Protein AF-A0A7J4VP78-F1 (afdb_monomer_lite)

Structure (mmCIF, N/CA/C/O backbone):
data_AF-A0A7J4VP78-F1
#
_entry.id   AF-A0A7J4VP78-F1
#
loop_
_atom_site.group_PDB
_atom_site.id
_atom_site.type_symbol
_atom_site.label_atom_id
_atom_site.label_alt_id
_atom_site.label_comp_id
_atom_site.label_asym_id
_atom_site.label_entity_id
_atom_site.label_seq_id
_atom_site.pdbx_PDB_ins_code
_atom_site.Cartn_x
_atom_site.Cartn_y
_atom_site.Cartn_z
_atom_site.occupancy
_atom_site.B_iso_or_equiv
_atom_site.auth_seq_id
_atom_site.auth_comp_id
_atom_site.auth_asym_id
_atom_site.auth_atom_id
_atom_site.pdbx_PDB_model_num
ATOM 1 N N . MET A 1 1 ? 10.255 6.555 18.982 1.00 38.72 1 MET A N 1
ATOM 2 C CA . MET A 1 1 ? 10.734 5.235 18.523 1.00 38.72 1 MET A CA 1
ATOM 3 C C . MET A 1 1 ? 9.526 4.316 18.466 1.00 38.72 1 MET A C 1
ATOM 5 O O . MET A 1 1 ? 9.002 3.988 19.522 1.00 38.72 1 MET A O 1
ATOM 9 N N . ALA A 1 2 ? 9.026 3.985 17.273 1.00 45.66 2 ALA A N 1
ATOM 10 C CA . ALA A 1 2 ? 7.984 2.971 17.130 1.00 45.66 2 ALA A CA 1
ATOM 11 C C . ALA A 1 2 ? 8.637 1.608 17.393 1.00 45.66 2 ALA A C 1
ATOM 13 O O . ALA A 1 2 ? 9.511 1.186 16.646 1.00 45.66 2 ALA A O 1
ATOM 14 N N . SER A 1 3 ? 8.290 0.961 18.504 1.00 52.81 3 SER A N 1
ATOM 15 C CA . SER A 1 3 ? 8.916 -0.293 18.935 1.00 52.81 3 SER A CA 1
ATOM 16 C C . SER A 1 3 ? 8.188 -1.534 18.402 1.00 52.81 3 SER A C 1
ATOM 18 O O . SER A 1 3 ? 8.182 -2.534 19.108 1.00 52.81 3 SER A O 1
ATOM 20 N N . GLY A 1 4 ? 7.513 -1.428 17.245 1.00 74.25 4 GLY A N 1
ATOM 21 C CA . GLY A 1 4 ? 6.818 -2.509 16.525 1.00 74.25 4 GLY A CA 1
ATOM 22 C C . GLY A 1 4 ? 6.213 -3.591 17.424 1.00 74.25 4 GLY A C 1
ATOM 23 O O . GLY A 1 4 ? 6.877 -4.575 17.736 1.00 74.25 4 GLY A O 1
ATOM 24 N N . ARG A 1 5 ? 4.964 -3.426 17.877 1.00 90.31 5 ARG A N 1
ATOM 25 C CA . ARG A 1 5 ? 4.330 -4.437 18.740 1.00 90.31 5 ARG A CA 1
ATOM 26 C C . ARG A 1 5 ? 3.683 -5.517 17.884 1.00 90.31 5 ARG A C 1
ATOM 28 O O . ARG A 1 5 ? 2.764 -5.220 17.130 1.00 90.31 5 ARG A O 1
ATOM 35 N N . ALA A 1 6 ? 4.126 -6.753 18.062 1.00 93.62 6 ALA A N 1
ATOM 36 C CA . ALA A 1 6 ? 3.506 -7.941 17.496 1.00 93.62 6 ALA A CA 1
ATOM 37 C C . ALA A 1 6 ? 3.106 -8.894 18.626 1.00 93.62 6 ALA A C 1
ATOM 39 O O . ALA A 1 6 ? 3.745 -8.914 19.683 1.00 93.62 6 ALA A O 1
ATOM 40 N N . ARG A 1 7 ? 2.064 -9.694 18.411 1.00 93.94 7 ARG A N 1
ATOM 41 C CA . ARG A 1 7 ? 1.731 -10.823 19.285 1.00 93.94 7 ARG A CA 1
ATOM 42 C C . ARG A 1 7 ? 1.328 -12.028 18.448 1.00 93.94 7 ARG A C 1
ATOM 44 O O . ARG A 1 7 ? 0.843 -11.874 17.332 1.00 93.94 7 ARG A O 1
ATOM 51 N N . ARG A 1 8 ? 1.563 -13.216 18.998 1.00 93.94 8 ARG A N 1
ATOM 52 C CA . ARG A 1 8 ? 1.172 -14.482 18.376 1.00 93.94 8 ARG A CA 1
ATOM 53 C C . ARG A 1 8 ? -0.319 -14.722 18.609 1.00 93.94 8 ARG A C 1
ATOM 55 O O . ARG A 1 8 ? -0.811 -14.477 19.714 1.00 93.94 8 ARG A O 1
ATOM 62 N N . THR A 1 9 ? -1.019 -15.197 17.592 1.00 87.94 9 THR A N 1
ATOM 63 C CA . THR A 1 9 ? -2.427 -15.589 17.658 1.00 87.94 9 THR A CA 1
ATOM 64 C C . THR A 1 9 ? -2.553 -17.036 18.149 1.00 87.94 9 THR A C 1
ATOM 66 O O . THR A 1 9 ? -1.571 -17.774 18.252 1.00 87.94 9 THR A O 1
ATOM 69 N N . ALA A 1 10 ? -3.778 -17.469 18.458 1.00 85.81 10 ALA A N 1
ATOM 70 C CA . ALA A 1 10 ? -4.047 -18.866 18.815 1.00 85.81 10 ALA A CA 1
ATOM 71 C C . ALA A 1 10 ? -3.824 -19.844 17.643 1.00 85.81 10 ALA A C 1
ATOM 73 O O . ALA A 1 10 ? -3.651 -21.036 17.881 1.00 85.81 10 ALA A O 1
ATOM 74 N N . ALA A 1 11 ? -3.817 -19.340 16.405 1.00 84.06 11 ALA A N 1
ATOM 75 C CA . ALA A 1 11 ? -3.613 -20.112 15.183 1.00 84.06 11 ALA A CA 1
ATOM 76 C C . ALA A 1 11 ? -2.130 -20.259 14.795 1.00 84.06 11 ALA A C 1
ATOM 78 O O . ALA A 1 11 ? -1.841 -20.688 13.688 1.00 84.06 11 ALA A O 1
ATOM 79 N N . ASP A 1 12 ? -1.202 -19.901 15.690 1.00 86.56 12 ASP A N 1
ATOM 80 C CA . ASP A 1 12 ? 0.235 -19.856 15.391 1.00 86.56 12 ASP A CA 1
ATOM 81 C C . ASP A 1 12 ? 0.606 -18.886 14.252 1.00 86.56 12 ASP A C 1
ATOM 83 O O . ASP A 1 12 ? 1.552 -19.090 13.498 1.00 86.56 12 ASP A O 1
ATOM 87 N N . ASP A 1 13 ? -0.145 -17.793 14.151 1.00 89.44 13 ASP A N 1
ATOM 88 C CA . ASP A 1 13 ? 0.189 -16.677 13.270 1.00 89.44 13 ASP A CA 1
ATOM 89 C C . ASP A 1 13 ? 0.490 -15.424 14.105 1.00 89.44 13 ASP A C 1
ATOM 91 O O . ASP A 1 13 ? 0.551 -15.477 15.339 1.00 89.44 13 ASP A O 1
ATOM 95 N N . PHE A 1 14 ? 0.675 -14.277 13.464 1.00 93.94 14 PHE A N 1
ATOM 96 C CA . PHE A 1 14 ? 0.977 -13.012 14.108 1.00 93.94 14 PHE A CA 1
ATOM 97 C C . PHE A 1 14 ? -0.069 -11.948 13.793 1.00 93.94 14 PHE A C 1
ATOM 99 O O . PHE A 1 14 ? -0.664 -11.880 12.723 1.00 93.94 14 PHE A O 1
ATOM 106 N N . GLU A 1 15 ? -0.257 -11.053 14.749 1.00 95.50 15 GLU A N 1
ATOM 107 C CA . GLU A 1 15 ? -0.958 -9.797 14.540 1.00 95.50 15 GLU A CA 1
ATOM 108 C C . GLU A 1 15 ? -0.069 -8.651 15.015 1.00 95.50 15 GLU A C 1
ATOM 110 O O . GLU A 1 15 ? 0.635 -8.750 16.029 1.00 95.50 15 GLU A O 1
ATOM 115 N N . ILE A 1 16 ? -0.093 -7.553 14.268 1.00 95.81 16 ILE A N 1
ATOM 116 C CA . ILE A 1 16 ? 0.741 -6.380 14.521 1.00 95.81 16 ILE A CA 1
ATOM 117 C C . ILE A 1 16 ? -0.121 -5.189 14.915 1.00 95.81 16 ILE A C 1
ATOM 119 O O . ILE A 1 16 ? -1.219 -4.991 14.396 1.00 95.81 16 ILE A O 1
ATOM 123 N N . LEU A 1 17 ? 0.362 -4.396 15.867 1.00 96.44 17 LEU A N 1
ATOM 124 C CA . LEU A 1 17 ? -0.320 -3.185 16.299 1.00 96.44 17 LEU A CA 1
ATOM 125 C C . LEU A 1 17 ? -0.118 -2.085 15.262 1.00 96.44 17 LEU A C 1
ATOM 127 O O . LEU A 1 17 ? 1.006 -1.626 15.052 1.00 96.44 17 LEU A O 1
ATOM 131 N N . LEU A 1 18 ? -1.220 -1.623 14.683 1.00 96.69 18 LEU A N 1
ATOM 132 C CA . LEU A 1 18 ? -1.244 -0.522 13.734 1.00 96.69 18 LEU A CA 1
ATOM 133 C C . LEU A 1 18 ? -2.274 0.533 14.149 1.00 96.69 18 LEU A C 1
ATOM 135 O O . LEU A 1 18 ? -3.118 0.330 15.029 1.00 96.69 18 LEU A O 1
ATOM 139 N N . TYR A 1 19 ? -2.184 1.689 13.506 1.00 95.94 19 TYR A N 1
ATOM 140 C CA . TYR A 1 19 ? -2.906 2.894 13.871 1.00 95.94 19 TYR A CA 1
ATOM 141 C C . TYR A 1 19 ? -3.717 3.415 12.692 1.00 95.94 19 TYR A C 1
ATOM 143 O O . TYR A 1 19 ? -3.193 3.656 11.606 1.00 95.94 19 TYR A O 1
ATOM 151 N N . HIS A 1 20 ? -5.008 3.628 12.916 1.00 95.44 20 HIS A N 1
ATOM 152 C CA . HIS A 1 20 ? -5.876 4.334 11.986 1.00 95.44 20 HIS A CA 1
ATOM 153 C C . HIS A 1 20 ? -6.017 5.797 12.426 1.00 95.44 20 HIS A C 1
ATOM 155 O O . HIS A 1 20 ? -6.561 6.079 13.497 1.00 95.44 20 HIS A O 1
ATOM 161 N N . HIS A 1 21 ? -5.534 6.730 11.600 1.00 93.88 21 HIS A N 1
ATOM 162 C CA . HIS A 1 21 ? -5.598 8.173 11.868 1.00 93.88 21 HIS A CA 1
ATOM 163 C C . HIS A 1 21 ? -6.841 8.802 11.262 1.00 93.88 21 HIS A C 1
ATOM 165 O O . HIS A 1 21 ? -7.070 8.717 10.052 1.00 93.88 21 HIS A O 1
ATOM 171 N N . THR A 1 22 ? -7.607 9.511 12.081 1.00 92.81 22 THR A N 1
ATOM 172 C CA . THR A 1 22 ? -8.889 10.096 11.694 1.00 92.81 22 THR A CA 1
ATOM 173 C C . THR A 1 22 ? -9.180 11.389 12.465 1.00 92.81 22 THR A C 1
ATOM 175 O O . THR A 1 22 ? -8.351 11.892 13.229 1.00 92.81 22 THR A O 1
ATOM 178 N N . THR A 1 23 ? -10.346 11.985 12.228 1.00 92.12 23 THR A N 1
ATOM 179 C CA . THR A 1 23 ? -10.813 13.166 12.966 1.00 92.12 23 THR A CA 1
ATOM 180 C C . THR A 1 23 ? -11.527 12.746 14.258 1.00 92.12 23 THR A C 1
ATOM 182 O O . THR A 1 23 ? -12.078 11.644 14.310 1.00 92.12 23 THR A O 1
ATOM 185 N N . PRO A 1 24 ? -11.602 13.609 15.289 1.00 92.94 24 PRO A N 1
ATOM 186 C CA . PRO A 1 24 ? -12.366 13.307 16.505 1.00 92.94 24 PRO A CA 1
ATOM 187 C C . PRO A 1 24 ? -13.824 12.913 16.228 1.00 92.94 24 PRO A C 1
ATOM 189 O O . PRO A 1 24 ? -14.344 11.962 16.812 1.00 92.94 24 PRO A O 1
ATOM 192 N N . THR A 1 25 ? -14.468 13.597 15.278 1.00 94.06 25 THR A N 1
ATOM 193 C CA . THR A 1 25 ? -15.840 13.298 14.848 1.00 94.06 25 THR A CA 1
ATOM 194 C C . THR A 1 25 ? -15.962 11.888 14.275 1.00 94.06 25 THR A C 1
ATOM 196 O O . THR A 1 25 ? -16.846 11.130 14.679 1.00 94.06 25 THR A O 1
ATOM 199 N N . ASN A 1 26 ? -15.058 11.515 13.366 1.00 93.88 26 ASN A N 1
ATOM 200 C CA . ASN A 1 26 ? -15.076 10.206 12.719 1.00 93.88 26 ASN A CA 1
ATOM 201 C C . ASN A 1 26 ? -14.705 9.086 13.689 1.00 93.88 26 ASN A C 1
ATOM 203 O O . ASN A 1 26 ? -15.321 8.027 13.633 1.00 93.88 26 ASN A O 1
ATOM 207 N N . LEU A 1 27 ? -13.773 9.320 14.619 1.00 95.06 27 LEU A N 1
ATOM 208 C CA . LEU A 1 27 ? -13.492 8.367 15.693 1.00 95.06 27 LEU A CA 1
ATOM 209 C C . LEU A 1 27 ? -14.764 8.077 16.502 1.00 95.06 27 LEU A C 1
ATOM 211 O O . LEU A 1 27 ? -15.082 6.918 16.752 1.00 95.06 27 LEU A O 1
ATOM 215 N N . GLY A 1 28 ? -15.529 9.114 16.855 1.00 95.19 28 GLY A N 1
ATOM 216 C CA . GLY A 1 28 ? -16.809 8.948 17.542 1.00 95.19 28 GLY A CA 1
ATOM 217 C C . GLY A 1 28 ? -17.830 8.132 16.740 1.00 95.19 28 GLY A C 1
ATOM 218 O O . GLY A 1 28 ? -18.569 7.350 17.330 1.00 95.19 28 GLY A O 1
ATOM 219 N N . LEU A 1 29 ? -17.876 8.287 15.413 1.00 95.94 29 LEU A N 1
ATOM 220 C CA . LEU A 1 29 ? -18.742 7.486 14.537 1.00 95.94 29 LEU A CA 1
ATOM 221 C C . LEU A 1 29 ? -18.303 6.019 14.492 1.00 95.94 29 LEU A C 1
ATOM 223 O O . LEU A 1 29 ? -19.135 5.147 14.711 1.00 95.94 29 LEU A O 1
ATOM 227 N N . ILE A 1 30 ? -17.008 5.773 14.296 1.00 95.69 30 ILE A N 1
ATOM 228 C CA . ILE A 1 30 ? -16.399 4.436 14.245 1.00 95.69 30 ILE A CA 1
ATOM 229 C C . ILE A 1 30 ? -16.655 3.660 15.543 1.00 95.69 30 ILE A C 1
ATOM 231 O O . ILE A 1 30 ? -17.039 2.494 15.518 1.00 95.69 30 ILE A O 1
ATOM 235 N N . LEU A 1 31 ? -16.474 4.307 16.698 1.00 95.25 31 LEU A N 1
ATOM 236 C CA . LEU A 1 31 ? -16.707 3.664 17.994 1.00 95.25 31 LEU A CA 1
ATOM 237 C C . LEU A 1 31 ? -18.191 3.364 18.244 1.00 95.25 31 LEU A C 1
ATOM 239 O O . LEU A 1 31 ? -18.496 2.397 18.934 1.00 95.25 31 LEU A O 1
ATOM 243 N N . ARG A 1 32 ? -19.111 4.173 17.698 1.00 96.44 32 ARG A N 1
ATOM 244 C CA . ARG A 1 32 ? -20.558 3.930 17.809 1.00 96.44 32 ARG A CA 1
ATOM 245 C C . ARG A 1 32 ? -21.049 2.838 16.868 1.00 96.44 32 ARG A C 1
ATOM 247 O O . ARG A 1 32 ? -21.918 2.074 17.268 1.00 96.44 32 ARG A O 1
ATOM 254 N N . SER A 1 33 ? -20.541 2.791 15.637 1.00 96.38 33 SER A N 1
ATOM 255 C CA . SER A 1 33 ? -20.890 1.733 14.683 1.00 96.38 33 SER A CA 1
ATOM 256 C C . SER A 1 33 ? -20.244 0.401 15.048 1.00 96.38 33 SER A C 1
ATOM 258 O O . SER A 1 33 ? -20.801 -0.642 14.736 1.00 96.38 33 SER A O 1
ATOM 260 N N . GLY A 1 34 ? -19.079 0.432 15.703 1.00 96.12 34 GLY A N 1
ATOM 261 C CA . GLY A 1 34 ? -18.271 -0.763 15.926 1.00 96.12 34 GLY A CA 1
ATOM 262 C C . GLY A 1 34 ? -17.586 -1.248 14.649 1.00 96.12 34 GLY A C 1
ATOM 263 O O . GLY A 1 34 ? -17.217 -2.412 14.570 1.00 96.12 34 GLY A O 1
ATOM 264 N N . GLU A 1 35 ? -17.406 -0.381 13.650 1.00 95.94 35 GLU A N 1
ATOM 265 C CA . GLU A 1 35 ? -16.895 -0.759 12.329 1.00 95.94 35 GLU A CA 1
ATOM 266 C C . GLU A 1 35 ? -15.952 0.298 11.752 1.00 95.94 35 GLU A C 1
ATOM 268 O O . GLU A 1 35 ? -16.210 1.504 11.835 1.00 95.94 35 GLU A O 1
ATOM 273 N N . LEU A 1 36 ? -14.887 -0.160 11.091 1.00 96.00 36 LEU A N 1
ATOM 274 C CA . LEU A 1 36 ? -14.034 0.656 10.231 1.00 96.00 36 LEU A CA 1
ATOM 275 C C . LEU A 1 36 ? -14.464 0.516 8.776 1.00 96.00 36 LEU A C 1
ATOM 277 O O . LEU A 1 36 ? -14.537 -0.581 8.227 1.00 96.00 36 LEU A O 1
ATOM 281 N N . TRP A 1 37 ? -14.705 1.654 8.140 1.00 93.81 37 TRP A N 1
ATOM 282 C CA . TRP A 1 37 ? -15.190 1.703 6.771 1.00 93.81 37 TRP A CA 1
ATOM 283 C C . TRP A 1 37 ? -14.012 1.726 5.800 1.00 93.81 37 TRP A C 1
ATOM 285 O O . TRP A 1 37 ? -13.028 2.442 6.011 1.00 93.81 37 TRP A O 1
ATOM 295 N N . SER A 1 38 ? -14.104 0.911 4.753 1.00 94.69 38 SER A N 1
ATOM 296 C CA . SER A 1 38 ? -13.111 0.868 3.686 1.00 94.69 38 SER A CA 1
ATOM 297 C C . SER A 1 38 ? -13.278 2.056 2.731 1.00 94.69 38 SER A C 1
ATOM 299 O O . SER A 1 38 ? -14.333 2.685 2.633 1.00 94.69 38 SER A O 1
ATOM 301 N N . SER A 1 39 ? -12.194 2.407 2.049 1.00 94.12 39 SER A N 1
ATOM 302 C CA . SER A 1 39 ? -12.113 3.508 1.098 1.00 94.12 39 SER A CA 1
ATOM 303 C C . SER A 1 39 ? -11.889 2.951 -0.301 1.00 94.12 39 SER A C 1
ATOM 305 O O . SER A 1 39 ? -10.944 2.197 -0.515 1.00 94.12 39 SER A O 1
ATOM 307 N N . ALA A 1 40 ? -12.711 3.366 -1.263 1.00 96.19 40 ALA A N 1
ATOM 308 C CA . ALA A 1 40 ? -12.552 2.998 -2.672 1.00 96.19 40 ALA A CA 1
ATOM 309 C C . ALA A 1 40 ? -11.365 3.706 -3.352 1.00 96.19 40 ALA A C 1
ATOM 311 O O . ALA A 1 40 ? -11.142 3.537 -4.539 1.00 96.19 40 ALA A O 1
ATOM 312 N N . TRP A 1 41 ? -10.618 4.560 -2.657 1.00 95.62 41 TRP A N 1
ATOM 313 C CA . TRP A 1 41 ? -9.536 5.320 -3.276 1.00 95.62 41 TRP A CA 1
ATOM 314 C C . TRP A 1 41 ? -8.256 4.486 -3.447 1.00 95.62 41 TRP A C 1
ATOM 316 O O . TRP A 1 41 ? -7.896 3.716 -2.552 1.00 95.62 41 TRP A O 1
ATOM 326 N N . ASN A 1 42 ? -7.556 4.690 -4.570 1.00 94.06 42 ASN A N 1
ATOM 327 C CA . ASN A 1 42 ? -6.244 4.103 -4.864 1.00 94.06 42 ASN A CA 1
ATOM 328 C C . ASN A 1 42 ? -5.145 4.604 -3.906 1.00 94.06 42 ASN A C 1
ATOM 330 O O . ASN A 1 42 ? -5.380 5.515 -3.108 1.00 94.06 42 ASN A O 1
ATOM 334 N N . LEU A 1 43 ? -3.923 4.069 -4.017 1.00 93.12 43 LEU A N 1
ATOM 335 C CA . LEU A 1 43 ? -2.797 4.451 -3.151 1.00 93.12 43 LEU A CA 1
ATOM 336 C C . LEU A 1 43 ? -2.552 5.972 -3.074 1.00 93.12 43 LEU A C 1
ATOM 338 O O . LEU A 1 43 ? -2.351 6.504 -1.984 1.00 93.12 43 LEU A O 1
ATOM 342 N N . ARG A 1 44 ? -2.624 6.700 -4.199 1.00 91.19 44 ARG A N 1
ATOM 343 C CA . ARG A 1 44 ? -2.483 8.177 -4.216 1.00 91.19 44 ARG A CA 1
ATOM 344 C C . ARG A 1 44 ? -3.656 8.920 -3.585 1.00 91.19 44 ARG A C 1
ATOM 346 O O . ARG A 1 44 ? -3.566 10.116 -3.327 1.00 91.19 44 ARG A O 1
ATOM 353 N N . SER A 1 45 ? -4.779 8.239 -3.395 1.00 91.12 45 SER A N 1
ATOM 354 C CA . SER A 1 45 ? -6.088 8.813 -3.098 1.00 91.12 45 SER A CA 1
ATOM 355 C C . SER A 1 45 ? -6.571 9.854 -4.112 1.00 91.12 45 SER A C 1
ATOM 357 O O . SER A 1 45 ? -7.171 10.862 -3.746 1.00 91.12 45 SER A O 1
ATOM 359 N N . THR A 1 46 ? -6.300 9.614 -5.397 1.00 90.94 46 THR A N 1
ATOM 360 C CA . THR A 1 46 ? -6.676 10.532 -6.497 1.00 90.94 46 THR A CA 1
ATOM 361 C C . THR A 1 46 ? -7.705 9.945 -7.455 1.00 90.94 46 THR A C 1
ATOM 363 O O . THR A 1 46 ? -8.344 10.686 -8.198 1.00 90.94 46 THR A O 1
ATOM 366 N N . ARG A 1 47 ? -7.869 8.618 -7.457 1.00 93.75 47 ARG A N 1
ATOM 367 C CA . ARG A 1 47 ? -8.819 7.894 -8.308 1.00 93.75 47 ARG A CA 1
ATOM 368 C C . ARG A 1 47 ? -9.536 6.824 -7.492 1.00 93.75 47 ARG A C 1
ATOM 370 O O . ARG A 1 47 ? -8.963 6.300 -6.535 1.00 93.75 47 ARG A O 1
ATOM 377 N N . ARG A 1 48 ? -10.787 6.539 -7.851 1.00 96.31 48 ARG A N 1
ATOM 378 C CA . ARG A 1 48 ? -11.624 5.538 -7.183 1.00 96.31 48 ARG A CA 1
ATOM 379 C C . ARG A 1 48 ? -11.567 4.210 -7.933 1.00 96.31 48 ARG A C 1
ATOM 381 O O . ARG A 1 48 ? -11.511 4.200 -9.161 1.00 96.31 48 ARG A O 1
ATOM 388 N N . LEU A 1 49 ? -11.559 3.125 -7.175 1.00 97.25 49 LEU A N 1
ATOM 389 C CA . LEU A 1 49 ? -11.464 1.744 -7.609 1.00 97.25 49 LEU A CA 1
ATOM 390 C C . LEU A 1 49 ? -12.833 1.076 -7.467 1.00 97.25 49 LEU A C 1
ATOM 392 O O . LEU A 1 49 ? -13.498 1.218 -6.443 1.00 97.25 49 LEU A O 1
ATOM 396 N N . GLU A 1 50 ? -13.231 0.332 -8.489 1.00 97.06 50 GLU A N 1
ATOM 397 C CA . GLU A 1 50 ? -14.521 -0.346 -8.566 1.00 97.06 50 GLU A CA 1
ATOM 398 C C . GLU A 1 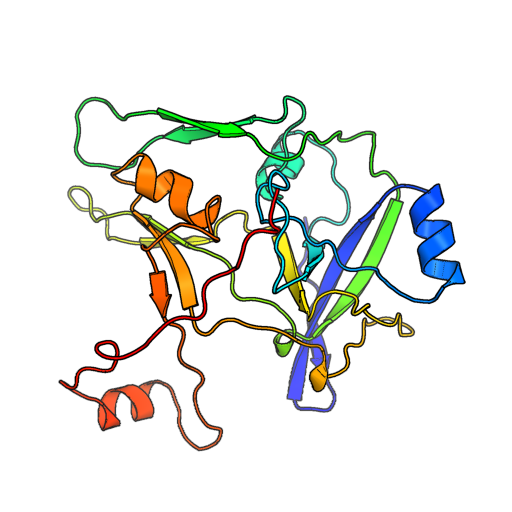50 ? -14.486 -1.727 -7.912 1.00 97.06 50 GLU A C 1
ATOM 400 O O . GLU A 1 50 ? -15.453 -2.115 -7.270 1.00 97.06 50 GLU A O 1
ATOM 405 N N . ASN A 1 51 ? -13.394 -2.486 -8.061 1.00 97.25 51 ASN A N 1
ATOM 406 C CA . ASN A 1 51 ? -13.342 -3.899 -7.664 1.00 97.25 51 ASN A CA 1
ATOM 407 C C . ASN A 1 51 ? -12.673 -4.158 -6.304 1.00 97.25 51 ASN A C 1
ATOM 409 O O . ASN A 1 51 ? -12.696 -5.295 -5.832 1.00 97.25 51 ASN A O 1
ATOM 413 N N . VAL A 1 52 ? -12.086 -3.146 -5.661 1.00 97.75 52 VAL A N 1
ATOM 414 C CA . VAL A 1 52 ? -11.452 -3.259 -4.338 1.00 97.75 52 VAL A CA 1
ATOM 415 C C . VAL A 1 52 ? -11.619 -1.973 -3.537 1.00 97.75 52 VAL A C 1
ATOM 417 O O . VAL A 1 52 ? -11.563 -0.875 -4.084 1.00 97.75 52 VAL A O 1
ATOM 420 N N . ALA A 1 53 ? -11.773 -2.111 -2.225 1.00 97.81 53 ALA A N 1
ATOM 421 C CA . ALA A 1 53 ? -11.667 -1.017 -1.273 1.00 97.81 53 ALA A CA 1
ATOM 422 C C . ALA A 1 53 ? -10.611 -1.348 -0.212 1.00 97.81 53 ALA A C 1
ATOM 424 O O . ALA A 1 53 ? -10.332 -2.513 0.071 1.00 97.81 53 ALA A O 1
ATOM 425 N N . TYR A 1 54 ? -10.020 -0.317 0.384 1.00 97.44 54 TYR A N 1
ATOM 426 C CA . TYR A 1 54 ? -8.943 -0.461 1.356 1.00 97.44 54 TYR A CA 1
ATOM 427 C C . TYR A 1 54 ? -9.263 0.248 2.665 1.00 97.44 54 TYR A C 1
ATOM 429 O O . TYR A 1 54 ? -9.651 1.419 2.678 1.00 97.44 54 TYR A O 1
ATOM 437 N N . THR A 1 55 ? -9.025 -0.427 3.784 1.00 96.81 55 THR A N 1
ATOM 438 C CA . THR A 1 55 ? -8.857 0.248 5.073 1.00 96.81 55 THR A CA 1
ATOM 439 C C . THR A 1 55 ? -7.371 0.495 5.301 1.00 96.81 55 THR A C 1
ATOM 441 O O . THR A 1 55 ? -6.554 -0.418 5.193 1.00 96.81 55 THR A O 1
ATOM 444 N N . TYR A 1 56 ? -7.031 1.747 5.601 1.00 95.00 56 TYR A N 1
ATOM 445 C CA . TYR A 1 56 ? -5.653 2.211 5.727 1.00 95.00 56 TYR A CA 1
ATOM 446 C C . TYR A 1 56 ? -5.244 2.337 7.194 1.00 95.00 56 TYR A C 1
ATOM 448 O O . TYR A 1 56 ? -5.947 2.964 7.999 1.00 95.00 56 TYR A O 1
ATOM 456 N N . PHE A 1 57 ? -4.074 1.793 7.500 1.00 95.94 57 PHE A N 1
ATOM 457 C CA . PHE A 1 57 ? -3.402 1.878 8.786 1.00 95.94 57 PHE A CA 1
ATOM 458 C C . PHE A 1 57 ? -1.944 2.308 8.595 1.00 95.94 57 PHE A C 1
ATOM 460 O O . PHE A 1 57 ? -1.407 2.283 7.488 1.00 95.94 57 PHE A O 1
ATOM 467 N N . THR A 1 58 ? -1.294 2.686 9.689 1.00 95.25 58 THR A N 1
ATOM 468 C CA . THR A 1 58 ? 0.135 2.998 9.725 1.00 95.25 58 THR A CA 1
ATOM 469 C C . THR A 1 58 ? 0.785 2.482 11.000 1.00 95.25 58 THR A C 1
ATOM 471 O O . THR A 1 58 ? 0.092 2.277 11.996 1.00 95.25 58 THR A O 1
ATOM 474 N N . SER A 1 59 ? 2.105 2.280 11.001 1.00 94.56 59 SER A N 1
ATOM 475 C CA . SER A 1 59 ? 2.836 1.968 12.237 1.00 94.56 59 SER A CA 1
ATOM 476 C C . SER A 1 59 ? 3.133 3.215 13.090 1.00 94.56 59 SER A C 1
ATOM 478 O O . SER A 1 59 ? 3.541 3.104 14.247 1.00 94.56 59 SER A O 1
ATOM 480 N N . LEU A 1 60 ? 2.863 4.413 12.557 1.00 92.88 60 LEU A N 1
ATOM 481 C CA . LEU A 1 60 ? 3.006 5.681 13.268 1.00 92.88 60 LEU A CA 1
ATOM 482 C C . LEU A 1 60 ? 1.836 5.889 14.241 1.00 92.88 60 LEU A C 1
ATOM 484 O O . LEU A 1 60 ? 0.690 6.020 13.819 1.00 92.88 60 LEU A O 1
ATOM 488 N N . ASP A 1 61 ? 2.105 5.992 15.541 1.00 92.38 61 ASP A N 1
ATOM 489 C CA . ASP A 1 61 ? 1.083 6.278 16.562 1.00 92.38 61 ASP A CA 1
ATOM 490 C C . ASP A 1 61 ? 0.544 7.718 16.487 1.00 92.38 61 ASP A C 1
ATOM 492 O O . ASP A 1 61 ? -0.587 8.004 16.901 1.00 92.38 61 ASP A O 1
ATOM 496 N N . LYS A 1 62 ? 1.330 8.619 15.891 1.00 91.62 62 LYS A N 1
ATOM 497 C CA . LYS A 1 62 ? 0.987 10.010 15.607 1.00 91.62 62 LYS A CA 1
ATOM 498 C C . LYS A 1 62 ? 1.656 10.488 14.317 1.00 91.62 62 LYS A C 1
ATOM 500 O O . LYS A 1 62 ? 2.818 10.193 14.067 1.00 91.62 62 LYS A O 1
ATOM 505 N N . ILE A 1 63 ? 0.944 11.316 13.553 1.00 90.62 63 ILE A N 1
ATOM 506 C CA . ILE A 1 63 ? 1.502 12.074 12.425 1.00 90.62 63 ILE A CA 1
ATOM 507 C C . ILE A 1 63 ? 1.930 13.449 12.953 1.00 90.62 63 ILE A C 1
ATOM 509 O O . ILE A 1 63 ? 1.089 14.315 13.206 1.00 90.62 63 ILE A O 1
ATOM 513 N N . GLY A 1 64 ? 3.227 13.639 13.193 1.00 90.62 64 GLY A N 1
ATOM 514 C CA . GLY A 1 64 ? 3.764 14.847 13.829 1.00 90.62 64 GLY A CA 1
ATOM 515 C C . GLY A 1 64 ? 4.427 15.828 12.865 1.00 90.62 64 GLY A C 1
ATOM 516 O O . GLY A 1 64 ? 4.555 17.008 13.194 1.00 90.62 64 GLY A O 1
ATOM 517 N N . SER A 1 65 ? 4.841 15.359 11.691 1.00 91.44 65 SER A N 1
ATOM 518 C CA . SER A 1 65 ? 5.685 16.107 10.759 1.00 91.44 65 SER A CA 1
ATOM 519 C C . SER A 1 65 ? 5.306 15.880 9.293 1.00 91.44 65 SER A C 1
ATOM 521 O O . SER A 1 65 ? 4.551 14.969 8.960 1.00 91.44 65 SER A O 1
ATOM 523 N N . GLU A 1 66 ? 5.853 16.710 8.401 1.00 90.19 66 GLU A N 1
ATOM 524 C CA . GLU A 1 66 ? 5.719 16.510 6.950 1.00 90.19 66 GLU A CA 1
ATOM 525 C C . GLU A 1 66 ? 6.382 15.203 6.493 1.00 90.19 66 GLU A C 1
ATOM 527 O O . GLU A 1 66 ? 5.851 14.496 5.643 1.00 90.19 66 GLU A O 1
ATOM 532 N N . ALA A 1 67 ? 7.510 14.835 7.109 1.00 89.75 67 ALA A N 1
ATOM 533 C CA . ALA A 1 67 ? 8.181 13.571 6.825 1.00 89.75 67 ALA A CA 1
ATOM 534 C C . ALA A 1 67 ? 7.286 12.366 7.162 1.00 89.75 67 ALA A C 1
ATOM 536 O O . ALA A 1 67 ? 7.267 11.390 6.415 1.00 89.75 67 ALA A O 1
ATOM 537 N N . ASP A 1 68 ? 6.503 12.449 8.243 1.00 91.50 68 ASP A N 1
ATOM 538 C CA . ASP A 1 68 ? 5.521 11.414 8.581 1.00 91.50 68 ASP A CA 1
ATOM 539 C C . ASP A 1 68 ? 4.435 11.306 7.508 1.00 91.50 68 ASP A C 1
ATOM 541 O O . ASP A 1 68 ? 4.085 10.193 7.128 1.00 91.50 68 ASP A O 1
ATOM 545 N N . LEU A 1 69 ? 3.942 12.438 6.981 1.00 90.62 69 LEU A N 1
ATOM 546 C CA . LEU A 1 69 ? 2.976 12.445 5.876 1.00 90.62 69 LEU A CA 1
ATOM 547 C C . LEU A 1 69 ? 3.548 11.751 4.633 1.00 90.62 69 LEU A C 1
ATOM 549 O O . LEU A 1 69 ? 2.883 10.880 4.072 1.00 90.62 69 LEU A O 1
ATOM 553 N N . HIS A 1 70 ? 4.787 12.068 4.247 1.00 89.12 70 HIS A N 1
ATOM 554 C CA . HIS A 1 70 ? 5.428 11.456 3.079 1.00 89.12 70 HIS A CA 1
ATOM 555 C C . HIS A 1 70 ? 5.572 9.935 3.222 1.00 89.12 70 HIS A C 1
ATOM 557 O O . HIS A 1 70 ? 5.323 9.202 2.266 1.00 89.12 70 HIS A O 1
ATOM 563 N N . ARG A 1 71 ? 5.905 9.443 4.425 1.00 88.81 71 ARG A N 1
ATOM 564 C CA . ARG A 1 71 ? 6.007 7.998 4.710 1.00 88.81 71 ARG A CA 1
ATOM 565 C C . ARG A 1 71 ? 4.680 7.259 4.541 1.00 88.81 71 ARG A C 1
ATOM 567 O O . ARG A 1 71 ? 4.700 6.047 4.330 1.00 88.81 71 ARG A O 1
ATOM 574 N N . ILE A 1 72 ? 3.558 7.980 4.610 1.00 90.19 72 ILE A N 1
ATOM 575 C CA . ILE A 1 72 ? 2.206 7.449 4.418 1.00 90.19 72 ILE A CA 1
ATOM 576 C C . ILE A 1 72 ? 1.527 7.923 3.121 1.00 90.19 72 ILE A C 1
ATOM 578 O O . ILE A 1 72 ? 0.300 7.989 3.065 1.00 90.19 72 ILE A O 1
ATOM 582 N N . ALA A 1 73 ? 2.306 8.228 2.073 1.00 88.75 73 ALA A N 1
ATOM 583 C CA . ALA A 1 73 ? 1.812 8.659 0.754 1.00 88.75 73 ALA A CA 1
ATOM 584 C C . ALA A 1 73 ? 0.876 9.881 0.806 1.00 88.75 73 ALA A C 1
ATOM 586 O O . ALA A 1 73 ? -0.071 9.999 0.029 1.00 88.75 73 ALA A O 1
ATOM 587 N N . MET A 1 74 ? 1.138 10.808 1.726 1.00 91.69 74 MET A N 1
ATOM 588 C CA . MET A 1 74 ? 0.441 12.088 1.836 1.00 91.69 74 MET A CA 1
ATOM 589 C C . MET A 1 74 ? 1.448 13.232 1.797 1.00 91.69 74 MET A C 1
ATOM 591 O O . MET A 1 74 ? 2.618 13.042 2.101 1.00 91.69 74 MET A O 1
ATOM 595 N N . ALA A 1 75 ? 0.989 14.441 1.491 1.00 92.75 75 ALA A N 1
ATOM 596 C CA . ALA A 1 75 ? 1.799 15.654 1.621 1.00 92.75 75 ALA A CA 1
ATOM 597 C C . ALA A 1 75 ? 0.911 16.867 1.920 1.00 92.75 75 ALA A C 1
ATOM 599 O O . ALA A 1 75 ? -0.244 16.912 1.492 1.00 92.75 75 ALA A O 1
ATOM 600 N N . SER A 1 76 ? 1.421 17.883 2.615 1.00 92.00 76 SER A N 1
ATOM 601 C CA . SER A 1 76 ? 0.658 19.103 2.936 1.00 92.00 76 SER A CA 1
ATOM 602 C C . SER A 1 76 ? 0.340 19.949 1.701 1.00 92.00 76 SER A C 1
ATOM 604 O O . SER A 1 76 ? -0.694 20.623 1.627 1.00 92.00 76 SER A O 1
ATOM 606 N N . ASN A 1 77 ? 1.212 19.906 0.693 1.00 93.12 77 ASN A N 1
ATOM 607 C CA . ASN A 1 77 ? 0.981 20.526 -0.612 1.00 93.12 77 ASN A CA 1
ATOM 608 C C . ASN A 1 77 ? 0.243 19.596 -1.597 1.00 93.12 77 ASN A C 1
ATOM 610 O O . ASN A 1 77 ? -0.119 20.056 -2.678 1.00 93.12 77 ASN A O 1
ATOM 614 N N . GLY A 1 78 ? -0.017 18.339 -1.216 1.00 94.62 78 GLY A N 1
ATOM 615 C CA . GLY A 1 78 ? -0.616 17.317 -2.077 1.00 94.62 78 GLY A CA 1
ATOM 616 C C . GLY A 1 78 ? 0.327 16.773 -3.150 1.00 94.62 78 GLY A C 1
ATOM 617 O O . GLY A 1 78 ? -0.157 16.235 -4.136 1.00 94.62 78 GLY A O 1
ATOM 618 N N . GLN A 1 79 ? 1.645 16.935 -2.999 1.00 95.06 79 GLN A N 1
ATOM 619 C CA . GLN A 1 79 ? 2.631 16.504 -3.986 1.00 95.06 79 GLN A CA 1
ATOM 620 C C . GLN A 1 79 ? 3.824 15.809 -3.339 1.00 95.06 79 GLN A C 1
ATOM 622 O O . GLN A 1 79 ? 4.427 16.333 -2.404 1.00 95.06 79 GLN A O 1
ATOM 627 N N . ILE A 1 80 ? 4.224 14.677 -3.909 1.00 92.44 80 ILE A N 1
ATOM 628 C CA . ILE A 1 80 ? 5.479 13.994 -3.584 1.00 92.44 80 ILE A CA 1
ATOM 629 C C . ILE A 1 80 ? 6.401 14.011 -4.796 1.00 92.44 80 ILE A C 1
ATOM 631 O O . ILE A 1 80 ? 5.948 14.043 -5.943 1.00 92.44 80 ILE A O 1
ATOM 635 N N . ARG A 1 81 ? 7.708 14.037 -4.539 1.00 94.44 81 ARG A N 1
ATOM 636 C CA . ARG A 1 81 ? 8.730 14.129 -5.580 1.00 94.44 81 ARG A CA 1
ATOM 637 C C . ARG A 1 81 ? 9.668 12.946 -5.501 1.00 94.44 81 ARG A C 1
ATOM 639 O O . ARG A 1 81 ? 10.125 12.597 -4.418 1.00 94.44 81 ARG A O 1
ATOM 646 N N . PHE A 1 82 ? 9.981 12.405 -6.664 1.00 94.75 82 PHE A N 1
ATOM 647 C CA . PHE A 1 82 ? 10.939 11.331 -6.841 1.00 94.75 82 PHE A CA 1
ATOM 648 C C . PHE A 1 82 ? 12.048 11.781 -7.774 1.00 94.75 82 PHE A C 1
ATOM 650 O O . PHE A 1 82 ? 11.864 12.668 -8.613 1.00 94.75 82 PHE A O 1
ATOM 657 N N . GLN A 1 83 ? 13.187 11.127 -7.635 1.00 95.62 83 GLN A N 1
ATOM 658 C CA . GLN A 1 83 ? 14.305 11.229 -8.550 1.00 95.62 83 GLN A CA 1
ATOM 659 C C . GLN A 1 83 ? 14.607 9.829 -9.068 1.00 95.62 83 GLN A C 1
ATOM 661 O O . GLN A 1 83 ? 14.520 8.860 -8.313 1.00 95.62 83 GLN A O 1
ATOM 666 N N . THR A 1 84 ? 14.918 9.714 -10.354 1.00 95.69 84 THR A N 1
ATOM 667 C CA . THR A 1 84 ? 15.331 8.431 -10.920 1.00 95.69 84 THR A CA 1
ATOM 668 C C . THR A 1 84 ? 16.667 7.994 -10.330 1.00 95.69 84 THR A C 1
ATOM 670 O O . THR A 1 84 ? 17.487 8.822 -9.942 1.00 95.69 84 THR A O 1
ATOM 673 N N . THR A 1 85 ? 16.883 6.687 -10.242 1.00 90.94 85 THR A N 1
ATOM 674 C CA . THR A 1 85 ? 18.152 6.095 -9.807 1.00 90.94 85 THR A CA 1
ATOM 675 C C . THR A 1 85 ? 18.715 5.287 -10.971 1.00 90.94 85 THR A C 1
ATOM 677 O O . THR A 1 85 ? 18.186 4.237 -11.327 1.00 90.94 85 THR A O 1
ATOM 680 N N . SER A 1 86 ? 19.739 5.822 -11.638 1.00 87.81 86 SER A N 1
ATOM 681 C CA . SER A 1 86 ? 20.343 5.235 -12.836 1.00 87.81 86 SER A CA 1
ATOM 682 C C . SER A 1 86 ? 21.844 5.547 -12.923 1.00 87.81 86 SER A C 1
ATOM 684 O O . SER A 1 86 ? 22.432 6.142 -12.026 1.00 87.81 86 SER A O 1
ATOM 686 N N . SER A 1 87 ? 22.490 5.139 -14.017 1.00 87.12 87 SER A N 1
ATOM 687 C CA . SER A 1 87 ? 23.897 5.460 -14.293 1.00 87.12 87 SER A CA 1
ATOM 688 C C . SER A 1 87 ? 24.084 6.750 -15.107 1.00 87.12 87 SER A C 1
ATOM 690 O O . SER A 1 87 ? 25.136 6.940 -15.719 1.00 87.12 87 SER A O 1
ATOM 692 N N . ARG A 1 88 ? 23.052 7.597 -15.220 1.00 88.88 88 ARG A N 1
ATOM 693 C CA . ARG A 1 88 ? 23.108 8.835 -16.012 1.00 88.88 88 ARG A CA 1
ATOM 694 C C . ARG A 1 88 ? 23.813 9.945 -15.239 1.00 88.88 88 ARG A C 1
ATOM 696 O O . ARG A 1 88 ? 23.763 10.000 -14.019 1.00 88.88 88 ARG A O 1
ATOM 703 N N . GLU A 1 89 ? 24.409 10.883 -15.973 1.00 88.62 89 GLU A N 1
ATOM 704 C CA . GLU A 1 89 ? 25.054 12.066 -15.384 1.00 88.62 89 GLU A CA 1
ATOM 705 C C . GLU A 1 89 ? 24.051 12.993 -14.680 1.00 88.62 89 GLU A C 1
ATOM 707 O O . GLU A 1 89 ? 24.370 13.631 -13.680 1.00 88.62 89 GLU A O 1
ATOM 712 N N . THR A 1 90 ? 22.821 13.079 -15.192 1.00 92.06 90 THR A N 1
ATOM 713 C CA . THR A 1 90 ? 21.745 13.870 -14.588 1.00 92.06 90 THR A CA 1
ATOM 714 C C . THR A 1 90 ? 20.477 13.040 -14.512 1.00 92.06 90 THR A C 1
ATOM 716 O O . THR A 1 90 ? 19.966 12.563 -15.526 1.00 92.06 90 THR A O 1
ATOM 719 N N . GLU A 1 91 ? 19.962 12.894 -13.296 1.00 95.00 91 GLU A N 1
ATOM 720 C CA . GLU A 1 91 ? 18.728 12.165 -13.044 1.00 95.00 91 GLU A CA 1
ATOM 721 C C . GLU A 1 91 ? 17.491 13.015 -13.322 1.00 95.00 91 GLU A C 1
ATOM 723 O O . GLU A 1 91 ? 17.452 14.222 -13.066 1.00 95.00 91 GLU A O 1
ATOM 728 N N . ALA A 1 92 ? 16.455 12.357 -13.831 1.00 95.88 92 ALA A N 1
ATOM 729 C CA . ALA A 1 92 ? 15.158 12.967 -14.039 1.00 95.88 92 ALA A CA 1
ATOM 730 C C . ALA A 1 92 ? 14.390 13.041 -12.713 1.00 95.88 92 ALA A C 1
ATOM 732 O O . ALA A 1 92 ? 14.617 12.263 -11.785 1.00 95.88 92 ALA A O 1
ATOM 733 N N . THR A 1 93 ? 13.446 13.976 -12.631 1.00 97.25 93 THR A N 1
ATOM 734 C CA . THR A 1 93 ? 12.572 14.117 -11.463 1.00 97.25 93 THR A CA 1
ATOM 735 C C . THR A 1 93 ? 11.118 13.938 -11.865 1.00 97.25 93 THR A C 1
ATOM 737 O O . THR A 1 93 ? 10.696 14.354 -12.943 1.00 97.25 93 THR A O 1
ATOM 740 N N . LEU A 1 94 ? 10.352 13.306 -10.983 1.00 97.44 94 LEU A N 1
ATOM 741 C CA . LEU A 1 94 ? 8.917 13.103 -11.113 1.00 97.44 94 LEU A CA 1
ATOM 742 C C . LEU A 1 94 ? 8.224 13.827 -9.963 1.00 97.44 94 LEU A C 1
ATOM 744 O O . LEU A 1 94 ? 8.653 13.720 -8.818 1.00 97.44 94 LEU A O 1
ATOM 748 N N . THR A 1 95 ? 7.133 14.531 -10.250 1.00 96.81 95 THR A N 1
ATOM 749 C CA . THR A 1 95 ? 6.208 15.022 -9.222 1.00 96.81 95 THR A CA 1
ATOM 750 C C . THR A 1 95 ? 4.875 14.316 -9.411 1.00 96.81 95 THR A C 1
ATOM 752 O O . THR A 1 95 ? 4.334 14.336 -10.514 1.00 96.81 95 THR A O 1
ATOM 755 N N . LEU A 1 96 ? 4.363 13.696 -8.351 1.00 95.25 96 LEU A N 1
ATOM 756 C CA . LEU A 1 96 ? 3.059 13.039 -8.340 1.00 95.25 96 LEU A CA 1
ATOM 757 C C . LEU A 1 96 ? 2.116 13.753 -7.385 1.00 95.25 96 LEU A C 1
ATOM 759 O O . LEU A 1 96 ? 2.512 14.123 -6.277 1.00 95.25 96 LEU A O 1
ATOM 763 N N . ASP A 1 97 ? 0.860 13.868 -7.801 1.00 95.69 97 ASP A N 1
ATOM 764 C CA . ASP A 1 97 ? -0.214 14.311 -6.924 1.00 95.69 97 ASP A CA 1
ATOM 765 C C . ASP A 1 97 ? -0.632 13.172 -5.986 1.00 95.69 97 ASP A C 1
ATOM 767 O O . ASP A 1 97 ? -0.834 12.027 -6.403 1.00 95.69 97 ASP A O 1
ATOM 771 N N . VAL A 1 98 ? -0.785 13.502 -4.708 1.00 93.56 98 VAL A N 1
ATOM 772 C CA . VAL A 1 98 ? -1.238 12.599 -3.646 1.00 93.56 98 VAL A CA 1
ATOM 773 C C . VAL A 1 98 ? -2.242 13.291 -2.736 1.00 93.56 98 VAL A C 1
ATOM 775 O O . VAL A 1 98 ? -2.459 14.504 -2.815 1.00 93.56 98 VAL A O 1
ATOM 778 N N . TYR A 1 99 ? -2.842 12.526 -1.826 1.00 89.94 99 TYR A N 1
ATOM 779 C CA . TYR A 1 99 ? -3.740 13.069 -0.822 1.00 89.94 99 TYR A CA 1
ATOM 780 C C . TYR A 1 99 ? -3.109 14.251 -0.078 1.00 89.94 99 TYR A C 1
ATOM 782 O O . TYR A 1 99 ? -2.056 14.134 0.564 1.00 89.94 99 TYR A O 1
ATOM 790 N N . ARG A 1 100 ? -3.805 15.391 -0.111 1.00 89.12 100 ARG A N 1
ATOM 791 C CA . ARG A 1 100 ? -3.418 16.563 0.666 1.00 89.12 100 ARG A CA 1
ATOM 792 C C . ARG A 1 100 ? -3.706 16.317 2.147 1.00 89.12 100 ARG A C 1
ATOM 794 O O . ARG A 1 100 ? -4.851 16.380 2.596 1.00 89.12 100 ARG A O 1
ATOM 801 N N . GLY A 1 101 ? -2.652 16.028 2.899 1.00 85.00 101 GLY A N 1
ATOM 802 C CA . GLY A 1 101 ? -2.697 15.793 4.336 1.00 85.00 101 GLY A CA 1
ATOM 803 C C . GLY A 1 101 ? -2.495 17.065 5.157 1.00 85.00 101 GLY A C 1
ATOM 804 O O . GLY A 1 101 ? -2.146 18.124 4.649 1.00 85.00 101 GLY A O 1
ATOM 805 N N . SER A 1 102 ? -2.704 16.958 6.466 1.00 83.44 102 SER A N 1
ATOM 806 C CA . SER A 1 102 ? -2.245 17.962 7.425 1.00 83.44 102 SER A CA 1
ATOM 807 C C . SER A 1 102 ? -1.885 17.271 8.728 1.00 83.44 102 SER A C 1
ATOM 809 O O . SER A 1 102 ? -2.680 16.488 9.253 1.00 83.44 102 SER A O 1
ATOM 811 N N . THR A 1 103 ? -0.740 17.636 9.301 1.00 81.25 103 THR A N 1
ATOM 812 C CA . THR A 1 103 ? -0.315 17.198 10.642 1.00 81.25 103 THR A CA 1
ATOM 813 C C . THR A 1 103 ? -1.264 17.669 11.752 1.00 81.25 103 THR A C 1
ATOM 815 O O . THR A 1 103 ? -1.212 17.175 12.874 1.00 81.25 103 THR A O 1
ATOM 818 N N . LYS A 1 104 ? -2.167 18.612 11.447 1.00 82.12 104 LYS A N 1
ATOM 819 C CA . LYS A 1 104 ? -3.176 19.144 12.376 1.00 82.12 104 LYS A CA 1
ATOM 820 C C . LYS A 1 104 ? -4.581 18.581 12.146 1.00 82.12 104 LYS A C 1
ATOM 822 O O . LYS A 1 104 ? -5.466 18.846 12.951 1.00 82.12 104 LYS A O 1
ATOM 827 N N . GLY A 1 105 ? -4.810 17.854 11.049 1.00 72.25 105 GLY A N 1
ATOM 828 C CA . GLY A 1 105 ? -6.153 17.431 10.633 1.00 72.25 105 GLY A CA 1
ATOM 829 C C . GLY A 1 105 ? -6.606 16.087 11.210 1.00 72.25 105 GLY A C 1
ATOM 830 O O . GLY A 1 105 ? -7.787 15.908 11.496 1.00 72.25 105 GLY A O 1
ATOM 831 N N . ARG A 1 106 ? -5.677 15.142 11.403 1.00 76.19 106 ARG A N 1
ATOM 832 C CA . ARG A 1 106 ? -5.960 13.786 11.903 1.00 76.19 106 ARG A CA 1
ATOM 833 C C . ARG A 1 106 ? -5.413 13.608 13.317 1.00 76.19 106 ARG A C 1
ATOM 835 O O . ARG A 1 106 ? -4.408 12.945 13.533 1.00 76.19 106 ARG A O 1
ATOM 842 N N . THR A 1 107 ? -6.036 14.289 14.273 1.00 84.50 107 THR A N 1
ATOM 843 C CA . THR A 1 107 ? -5.568 14.342 15.669 1.00 84.50 107 THR A CA 1
ATOM 844 C C . THR A 1 107 ? -6.067 13.187 16.530 1.00 84.50 107 THR A C 1
ATOM 846 O O . THR A 1 107 ? -5.697 13.098 17.698 1.00 84.50 107 THR A O 1
ATOM 849 N N . SER A 1 108 ? -6.926 12.324 15.987 1.00 91.88 108 SER A N 1
ATOM 850 C CA . SER A 1 108 ? -7.446 11.147 16.675 1.00 91.88 108 SER A CA 1
ATOM 851 C C . SER A 1 108 ? -6.898 9.877 16.047 1.00 91.88 108 SER A C 1
ATOM 853 O O . SER A 1 108 ? -6.900 9.728 14.826 1.00 91.88 108 SER A O 1
ATOM 855 N N . THR A 1 109 ? -6.492 8.945 16.900 1.00 93.69 109 THR A N 1
ATOM 856 C CA . THR A 1 109 ? -5.881 7.686 16.485 1.00 93.69 109 THR A CA 1
ATOM 857 C C . THR A 1 109 ? -6.640 6.521 17.102 1.00 93.69 109 THR A C 1
ATOM 859 O O . THR A 1 109 ? -6.918 6.521 18.301 1.00 93.69 109 THR A O 1
ATOM 862 N N . LEU A 1 110 ? -6.945 5.508 16.294 1.00 94.75 110 LEU A N 1
ATOM 863 C CA . LEU A 1 110 ? -7.462 4.226 16.754 1.00 94.75 110 LEU A CA 1
ATOM 864 C C . LEU A 1 110 ? -6.372 3.161 16.605 1.00 94.75 110 LEU A C 1
ATOM 866 O O . LEU A 1 110 ? -5.991 2.824 15.487 1.00 94.75 110 LEU A O 1
ATOM 870 N N . ALA A 1 111 ? -5.879 2.635 17.724 1.00 95.56 111 ALA A N 1
ATOM 871 C CA . ALA A 1 111 ? -4.898 1.552 17.735 1.00 95.56 111 ALA A CA 1
ATOM 872 C C . ALA A 1 111 ? -5.604 0.190 17.698 1.00 95.56 111 ALA A C 1
ATOM 874 O O . ALA A 1 111 ? -6.504 -0.053 18.510 1.00 95.56 111 ALA A O 1
ATOM 875 N N . ARG A 1 112 ? -5.216 -0.696 16.779 1.00 95.88 112 ARG A N 1
ATOM 876 C CA . ARG A 1 112 ? -5.769 -2.052 16.654 1.00 95.88 112 ARG A CA 1
ATOM 877 C C . ARG A 1 112 ? -4.697 -3.046 16.237 1.00 95.88 112 ARG A C 1
ATOM 879 O O . ARG A 1 112 ? -3.818 -2.710 15.448 1.00 95.88 112 ARG A O 1
ATOM 886 N N . TYR A 1 113 ? -4.791 -4.264 16.755 1.00 96.25 113 TYR A N 1
ATOM 887 C CA . TYR A 1 113 ? -4.049 -5.384 16.196 1.00 96.25 113 TYR A CA 1
ATOM 888 C C . TYR A 1 113 ? -4.688 -5.828 14.881 1.00 96.25 113 TYR A C 1
ATOM 890 O O . TYR A 1 113 ? -5.912 -5.968 14.793 1.00 96.25 113 TYR A O 1
ATOM 898 N N . ILE A 1 114 ? -3.851 -6.006 13.866 1.00 95.88 114 ILE A N 1
ATOM 899 C CA . ILE A 1 114 ? -4.240 -6.458 12.534 1.00 95.88 114 ILE A CA 1
ATOM 900 C C . ILE A 1 114 ? -3.523 -7.790 12.276 1.00 95.88 114 ILE A C 1
ATOM 902 O O . ILE A 1 114 ? -2.287 -7.808 12.338 1.00 95.88 114 ILE A O 1
ATOM 906 N N . PRO A 1 115 ? -4.255 -8.890 12.030 1.00 94.50 115 PRO A N 1
ATOM 907 C CA . PRO A 1 115 ? -3.674 -10.142 11.548 1.00 94.50 115 PRO A CA 1
ATOM 908 C C . PRO A 1 115 ? -2.830 -9.917 10.288 1.00 94.50 115 PRO A C 1
ATOM 910 O O . PRO A 1 115 ? -3.215 -9.133 9.415 1.00 94.50 115 PRO A O 1
ATOM 913 N N . VAL A 1 116 ? -1.649 -10.535 10.213 1.00 93.00 116 VAL A N 1
ATOM 914 C CA . VAL A 1 116 ? -0.706 -10.283 9.107 1.00 93.00 116 VAL A CA 1
ATOM 915 C C . VAL A 1 116 ? -1.200 -10.840 7.772 1.00 93.00 116 VAL A C 1
ATOM 917 O O . VAL A 1 116 ? -0.936 -10.239 6.734 1.00 93.00 116 VAL A O 1
ATOM 920 N N . ASP A 1 117 ? -1.967 -11.925 7.801 1.00 91.19 117 ASP A N 1
ATOM 921 C CA . ASP A 1 117 ? -2.616 -12.557 6.649 1.00 91.19 117 ASP A CA 1
ATOM 922 C C . ASP A 1 117 ? -3.703 -11.678 5.996 1.00 91.19 117 ASP A C 1
ATOM 924 O O . ASP A 1 117 ? -4.004 -11.826 4.811 1.00 91.19 117 ASP A O 1
ATOM 928 N N . MET A 1 118 ? -4.256 -10.710 6.734 1.00 94.88 118 MET A N 1
ATOM 929 C CA . MET A 1 118 ? -5.208 -9.722 6.216 1.00 94.88 118 MET A CA 1
ATOM 930 C C . MET A 1 118 ? -4.541 -8.571 5.451 1.00 94.88 118 MET A C 1
ATOM 932 O O . MET A 1 118 ? -5.228 -7.797 4.772 1.00 94.88 118 MET A O 1
ATOM 936 N N . LEU A 1 119 ? -3.228 -8.389 5.597 1.00 95.50 119 LEU A N 1
ATOM 937 C CA . LEU A 1 119 ? -2.518 -7.260 5.008 1.00 95.50 119 LEU A CA 1
ATOM 938 C C . LEU A 1 119 ? -2.246 -7.509 3.526 1.00 95.50 119 LEU A C 1
ATOM 940 O O . LEU A 1 119 ? -1.671 -8.518 3.124 1.00 95.50 119 LEU A O 1
ATOM 944 N N . ALA A 1 120 ? -2.610 -6.536 2.697 1.00 95.19 120 ALA A N 1
ATOM 945 C CA . ALA A 1 120 ? -2.193 -6.518 1.308 1.00 95.19 120 ALA A CA 1
ATOM 946 C C . ALA A 1 120 ? -0.672 -6.331 1.228 1.00 95.19 120 ALA A C 1
ATOM 948 O O . ALA A 1 120 ? -0.108 -5.470 1.910 1.00 95.19 120 ALA A O 1
ATOM 949 N N . ALA A 1 121 ? -0.026 -7.099 0.349 1.00 94.38 121 ALA A N 1
ATOM 950 C CA . ALA A 1 121 ? 1.398 -6.957 0.082 1.00 94.38 121 ALA A CA 1
ATOM 951 C C . ALA A 1 121 ? 1.728 -5.520 -0.383 1.00 94.38 121 ALA A C 1
ATOM 953 O O . ALA A 1 121 ? 0.963 -4.928 -1.160 1.00 94.38 121 ALA A O 1
ATOM 954 N N . PRO A 1 122 ? 2.836 -4.928 0.097 1.00 95.06 122 PRO A N 1
ATOM 955 C CA . PRO A 1 122 ? 3.235 -3.594 -0.320 1.00 95.06 122 PRO A CA 1
ATOM 956 C C . PRO A 1 122 ? 3.800 -3.607 -1.742 1.00 95.06 122 PRO A C 1
ATOM 958 O O . PRO A 1 122 ? 4.411 -4.582 -2.178 1.00 95.06 122 PRO A O 1
ATOM 961 N N . HIS A 1 123 ? 3.633 -2.489 -2.445 1.00 97.38 123 HIS A N 1
ATOM 962 C CA . HIS A 1 123 ? 4.282 -2.279 -3.738 1.00 97.38 123 HIS A CA 1
ATOM 963 C C . HIS A 1 123 ? 5.766 -1.996 -3.571 1.00 97.38 123 HIS A C 1
ATOM 965 O O . HIS A 1 123 ? 6.219 -1.591 -2.496 1.00 97.38 123 HIS A O 1
ATOM 971 N N . LEU A 1 124 ? 6.511 -2.190 -4.655 1.00 97.94 124 LEU A N 1
ATOM 972 C CA . LEU A 1 124 ? 7.962 -2.151 -4.632 1.00 97.94 124 LEU A CA 1
ATOM 973 C C . LEU A 1 124 ? 8.513 -1.194 -5.685 1.00 97.94 124 LEU A C 1
ATOM 975 O O . LEU A 1 124 ? 7.961 -1.047 -6.775 1.00 97.94 124 LEU A O 1
ATOM 979 N N . HIS A 1 125 ? 9.651 -0.594 -5.372 1.00 97.88 125 HIS A N 1
ATOM 980 C CA . HIS A 1 125 ? 10.546 -0.001 -6.358 1.00 97.88 125 HIS A CA 1
ATOM 981 C C . HIS A 1 125 ? 11.742 -0.931 -6.561 1.00 97.88 125 HIS A C 1
ATOM 983 O O . HIS A 1 125 ? 12.290 -1.455 -5.593 1.00 97.88 125 HIS A O 1
ATOM 989 N N . PHE A 1 126 ? 12.140 -1.148 -7.811 1.00 97.81 126 PHE A N 1
ATOM 990 C CA . PHE A 1 126 ? 13.346 -1.879 -8.177 1.00 97.81 126 PHE A CA 1
ATOM 991 C C . PHE A 1 126 ? 14.451 -0.900 -8.549 1.00 97.81 126 PHE A C 1
ATOM 993 O O . PHE A 1 126 ? 14.316 -0.128 -9.500 1.00 97.81 126 PHE A O 1
ATOM 1000 N N . HIS A 1 127 ? 15.553 -0.977 -7.812 1.00 96.62 127 HIS A N 1
ATOM 1001 C CA . HIS A 1 127 ? 16.761 -0.209 -8.057 1.00 96.62 127 HIS A CA 1
ATOM 1002 C C . HIS A 1 127 ? 17.797 -1.111 -8.716 1.00 96.62 127 HIS A C 1
ATOM 1004 O O . HIS A 1 127 ? 18.227 -2.114 -8.141 1.00 96.62 127 HIS A O 1
ATOM 1010 N N . HIS A 1 128 ? 18.185 -0.757 -9.941 1.00 94.19 128 HIS A N 1
ATOM 1011 C CA . HIS A 1 128 ? 19.192 -1.497 -10.698 1.00 94.19 128 HIS A CA 1
ATOM 1012 C C . HIS A 1 128 ? 20.567 -1.422 -10.037 1.00 94.19 128 HIS A C 1
ATOM 1014 O O . HIS A 1 128 ? 20.885 -0.489 -9.301 1.00 94.19 128 HIS A O 1
ATOM 1020 N N . SER A 1 129 ? 21.413 -2.399 -10.361 1.00 93.25 129 SER A N 1
ATOM 1021 C CA . SER A 1 129 ? 22.827 -2.337 -10.004 1.00 93.25 129 SER A CA 1
ATOM 1022 C C . SER A 1 129 ? 23.496 -1.190 -10.761 1.00 93.25 129 SER A C 1
ATOM 1024 O O . SER A 1 129 ? 23.410 -1.111 -11.989 1.00 93.25 129 SER A O 1
ATOM 1026 N N . ILE A 1 130 ? 24.161 -0.298 -10.027 1.00 87.81 130 ILE A N 1
ATOM 1027 C CA . ILE A 1 130 ? 24.893 0.841 -10.584 1.00 87.81 130 ILE A CA 1
ATOM 1028 C C . ILE A 1 130 ? 26.345 0.734 -10.123 1.00 87.81 130 ILE A C 1
ATOM 1030 O O . ILE A 1 130 ? 26.644 0.760 -8.931 1.00 87.81 130 ILE A O 1
ATOM 1034 N N . MET A 1 131 ? 27.262 0.635 -11.087 1.00 86.06 131 MET A N 1
ATOM 1035 C CA . MET A 1 131 ? 28.691 0.410 -10.847 1.00 86.06 131 MET A CA 1
ATOM 1036 C C . MET A 1 131 ? 28.957 -0.857 -10.013 1.00 86.06 131 MET A C 1
ATOM 1038 O O . MET A 1 131 ? 28.876 -1.958 -10.548 1.00 86.06 131 MET A O 1
ATOM 1042 N N . ILE A 1 132 ? 29.311 -0.702 -8.734 1.00 88.25 132 ILE A N 1
ATOM 1043 C CA . ILE A 1 132 ? 29.634 -1.798 -7.807 1.00 88.25 132 ILE A CA 1
ATOM 1044 C C . ILE A 1 132 ? 28.506 -2.080 -6.807 1.00 88.25 132 ILE A C 1
ATOM 1046 O O . ILE A 1 132 ? 28.604 -3.035 -6.039 1.00 88.25 132 ILE A O 1
ATOM 1050 N N . GLU A 1 133 ? 27.452 -1.262 -6.803 1.00 89.94 133 GLU A N 1
ATOM 1051 C CA . GLU A 1 133 ? 26.319 -1.423 -5.896 1.00 89.94 133 GLU A CA 1
ATOM 1052 C C . GLU A 1 133 ? 25.369 -2.494 -6.428 1.00 89.94 133 GLU A C 1
ATOM 1054 O O . GLU A 1 133 ? 25.025 -2.517 -7.615 1.00 89.94 133 GLU A O 1
ATOM 1059 N N . ALA A 1 134 ? 24.941 -3.399 -5.550 1.00 93.94 134 ALA A N 1
ATOM 1060 C CA . ALA A 1 134 ? 23.999 -4.452 -5.904 1.00 93.94 134 ALA A CA 1
ATOM 1061 C C . ALA A 1 134 ? 22.607 -3.874 -6.198 1.00 93.94 134 ALA A C 1
ATOM 1063 O O . ALA A 1 134 ? 22.204 -2.864 -5.626 1.00 93.94 134 ALA A O 1
ATOM 1064 N N . ALA A 1 135 ? 21.854 -4.553 -7.065 1.00 95.69 135 ALA A N 1
ATOM 1065 C CA . ALA A 1 135 ? 20.440 -4.252 -7.249 1.00 95.69 135 ALA A CA 1
ATOM 1066 C C . ALA A 1 135 ? 19.651 -4.579 -5.970 1.00 95.69 135 ALA A C 1
ATOM 1068 O O . ALA A 1 135 ? 19.978 -5.536 -5.260 1.00 95.69 135 ALA A O 1
ATOM 1069 N N . TRP A 1 136 ? 18.599 -3.815 -5.688 1.00 96.00 136 TRP A N 1
ATOM 1070 C CA . TRP A 1 136 ? 17.787 -3.988 -4.484 1.00 96.00 136 TRP A CA 1
ATOM 1071 C C . TRP A 1 136 ? 16.340 -3.531 -4.698 1.00 96.00 136 TRP A C 1
ATOM 1073 O O . TRP A 1 136 ? 16.015 -2.866 -5.681 1.00 96.00 136 TRP A O 1
ATOM 1083 N N . TYR A 1 137 ? 15.461 -3.923 -3.774 1.00 96.94 137 TYR A N 1
ATOM 1084 C CA . TYR A 1 137 ? 14.047 -3.552 -3.784 1.00 96.94 137 TYR A CA 1
ATOM 1085 C C . TYR A 1 137 ? 13.720 -2.658 -2.590 1.00 96.94 137 TYR A C 1
ATOM 1087 O O . TYR A 1 137 ? 14.114 -2.953 -1.460 1.00 96.94 137 TYR A O 1
ATOM 1095 N N . GLU A 1 138 ? 12.963 -1.595 -2.832 1.00 96.00 138 GLU A N 1
ATOM 1096 C CA . GLU A 1 138 ? 12.451 -0.684 -1.811 1.00 96.00 138 GLU A CA 1
ATOM 1097 C C . GLU A 1 138 ? 10.959 -0.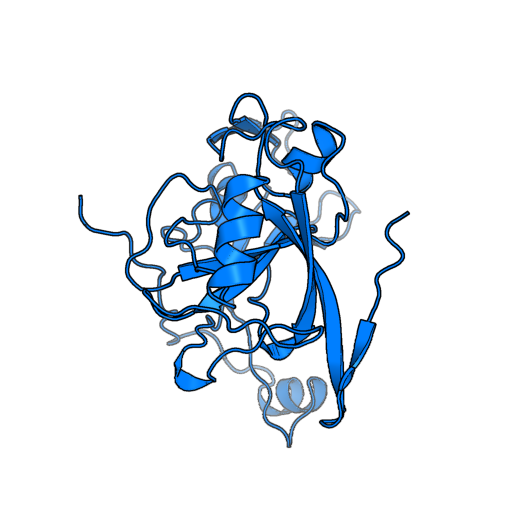924 -1.589 1.00 96.00 138 GLU A C 1
ATOM 1099 O O . GLU A 1 138 ? 10.199 -1.045 -2.548 1.00 96.00 138 GLU A O 1
ATOM 1104 N N . ILE A 1 139 ? 10.523 -0.934 -0.329 1.00 95.12 139 ILE A N 1
ATOM 1105 C CA . ILE A 1 139 ? 9.097 -0.914 0.005 1.00 95.12 139 ILE A CA 1
ATOM 1106 C C . ILE A 1 139 ? 8.566 0.504 -0.190 1.00 95.12 139 ILE A C 1
ATOM 1108 O O . ILE A 1 139 ? 8.995 1.437 0.491 1.00 95.12 139 ILE A O 1
ATOM 1112 N N . VAL A 1 140 ? 7.573 0.657 -1.062 1.00 94.31 140 VAL A N 1
ATOM 1113 C CA . VAL A 1 140 ? 6.933 1.951 -1.306 1.00 94.31 140 VAL A CA 1
ATOM 1114 C C . VAL A 1 140 ? 6.052 2.330 -0.124 1.00 94.31 140 VAL A C 1
ATOM 1116 O O . VAL A 1 140 ? 5.144 1.590 0.244 1.00 94.31 140 VAL A O 1
ATOM 1119 N N . SER A 1 141 ? 6.278 3.530 0.422 1.00 90.06 141 SER A N 1
ATOM 1120 C CA . SER A 1 141 ? 5.544 4.063 1.582 1.00 90.06 141 SER A CA 1
ATOM 1121 C C . SER A 1 141 ? 5.503 3.061 2.752 1.00 90.06 141 SER A C 1
ATOM 1123 O O . SER A 1 141 ? 4.433 2.557 3.097 1.00 90.06 141 SER A O 1
ATOM 1125 N N . PRO A 1 142 ? 6.656 2.764 3.383 1.00 88.12 142 PRO A N 1
ATOM 1126 C CA . PRO A 1 142 ? 6.823 1.634 4.309 1.00 88.12 142 PRO A CA 1
ATOM 1127 C C . PRO A 1 142 ? 5.979 1.730 5.586 1.00 88.12 142 PRO A C 1
ATOM 1129 O O . PRO A 1 142 ? 5.902 0.782 6.363 1.00 88.12 142 PRO A O 1
ATOM 1132 N N . GLU A 1 143 ? 5.341 2.877 5.813 1.00 92.88 143 GLU A N 1
ATOM 1133 C CA . GLU A 1 143 ? 4.448 3.103 6.937 1.00 92.88 143 GLU A CA 1
ATOM 1134 C C . GLU A 1 143 ? 2.968 2.973 6.576 1.00 92.88 143 GLU A C 1
ATOM 1136 O O . GLU A 1 143 ? 2.134 3.271 7.427 1.00 92.88 143 GLU A O 1
ATOM 1141 N N . ILE A 1 144 ? 2.614 2.552 5.357 1.00 93.19 144 ILE A N 1
ATOM 1142 C CA . ILE A 1 144 ? 1.227 2.289 4.957 1.00 93.19 144 ILE A CA 1
ATOM 1143 C C . ILE A 1 144 ? 0.962 0.797 4.961 1.00 93.19 144 ILE A C 1
ATOM 1145 O O . ILE A 1 144 ? 1.581 0.025 4.236 1.00 93.19 144 ILE A O 1
ATOM 1149 N N . TYR A 1 145 ? -0.069 0.426 5.701 1.00 96.00 145 TYR A N 1
ATOM 1150 C CA . TYR A 1 145 ? -0.595 -0.923 5.757 1.00 96.00 145 TYR A CA 1
ATOM 1151 C C . TYR A 1 145 ? -2.039 -0.876 5.273 1.00 96.00 145 TYR A C 1
ATOM 1153 O O . TYR A 1 145 ? -2.828 -0.036 5.717 1.00 96.00 145 TYR A O 1
ATOM 1161 N N . ARG A 1 146 ? -2.388 -1.749 4.329 1.00 96.69 146 ARG A N 1
ATOM 1162 C CA . ARG A 1 146 ? -3.720 -1.787 3.718 1.00 96.69 146 ARG A CA 1
ATOM 1163 C C . ARG A 1 146 ? -4.355 -3.138 3.977 1.00 96.69 146 ARG A C 1
ATOM 1165 O O . ARG A 1 146 ? -3.733 -4.157 3.710 1.00 96.69 146 ARG A O 1
ATOM 1172 N N . VAL A 1 147 ? -5.602 -3.139 4.426 1.00 97.88 147 VAL A N 1
ATOM 1173 C CA . VAL A 1 147 ? -6.458 -4.330 4.389 1.00 97.88 147 VAL A CA 1
ATOM 1174 C C . VAL A 1 147 ? -7.368 -4.180 3.180 1.00 97.88 147 VAL A C 1
ATOM 1176 O O . VAL A 1 147 ? -8.159 -3.236 3.123 1.00 97.88 147 VAL A O 1
ATOM 1179 N N . GLY A 1 148 ? -7.191 -5.052 2.188 1.00 97.62 148 GLY A N 1
ATOM 1180 C CA . GLY A 1 148 ? -8.002 -5.073 0.974 1.00 97.62 148 GLY A CA 1
ATOM 1181 C C . GLY A 1 148 ? -9.288 -5.857 1.190 1.00 97.62 148 GLY A C 1
ATOM 1182 O O . GLY A 1 148 ? -9.263 -6.977 1.698 1.00 97.62 148 GLY A O 1
ATOM 1183 N N . VAL A 1 149 ? -10.416 -5.269 0.803 1.00 98.00 149 VAL A N 1
ATOM 1184 C CA . VAL A 1 149 ? -11.741 -5.884 0.910 1.00 98.00 149 VAL A CA 1
ATOM 1185 C C . VAL A 1 149 ? -12.561 -5.656 -0.356 1.00 98.00 149 VAL A C 1
ATOM 1187 O O . VAL A 1 149 ? -12.273 -4.769 -1.165 1.00 98.00 149 VAL A O 1
ATOM 1190 N N . LYS A 1 150 ? -13.613 -6.455 -0.531 1.00 97.50 150 LYS A N 1
ATOM 1191 C CA . LYS A 1 150 ? -14.638 -6.217 -1.547 1.00 97.50 150 LYS A CA 1
ATOM 1192 C C . LYS A 1 150 ? -15.313 -4.854 -1.308 1.00 97.50 150 LYS A C 1
ATOM 1194 O O . LYS A 1 150 ? -15.523 -4.475 -0.152 1.00 97.50 150 LYS A O 1
ATOM 1199 N N . PRO A 1 151 ? -15.672 -4.117 -2.371 1.00 96.75 151 PRO A N 1
ATOM 1200 C CA . PRO A 1 151 ? -16.381 -2.846 -2.249 1.00 96.75 151 PRO A CA 1
ATOM 1201 C C . PRO A 1 151 ? -17.619 -2.958 -1.352 1.00 96.75 151 PRO A C 1
ATOM 1203 O O . PRO A 1 151 ? -18.401 -3.899 -1.470 1.00 96.75 151 PRO A O 1
ATOM 1206 N N . GLY A 1 152 ? -17.789 -1.993 -0.445 1.00 93.81 152 GLY A N 1
ATOM 1207 C CA . GLY A 1 152 ? -18.900 -1.957 0.511 1.00 93.81 152 GLY A CA 1
ATOM 1208 C C . GLY A 1 152 ? -18.687 -2.770 1.793 1.00 93.81 152 GLY A C 1
ATOM 1209 O O . GLY A 1 152 ? -19.439 -2.576 2.744 1.00 93.81 152 GLY A O 1
ATOM 1210 N N . ALA A 1 153 ? -17.661 -3.622 1.868 1.00 95.69 153 ALA A N 1
ATOM 1211 C CA . ALA A 1 153 ? -17.327 -4.326 3.101 1.00 95.69 153 ALA A CA 1
ATOM 1212 C C . ALA A 1 153 ? -16.657 -3.396 4.130 1.00 95.69 153 ALA A C 1
ATOM 1214 O O . ALA A 1 153 ? -15.921 -2.461 3.784 1.00 95.69 153 ALA A O 1
ATOM 1215 N N . THR A 1 154 ? -16.888 -3.685 5.409 1.00 95.25 154 THR A N 1
ATOM 1216 C CA . THR A 1 154 ? -16.295 -2.994 6.560 1.00 95.25 154 THR A CA 1
ATOM 1217 C C . THR A 1 154 ? -15.444 -3.964 7.383 1.00 95.25 154 THR A C 1
ATOM 1219 O O . THR A 1 154 ? -15.513 -5.182 7.206 1.00 95.25 154 THR A O 1
ATOM 1222 N N . LEU A 1 155 ? -14.601 -3.426 8.268 1.00 96.75 155 LEU A N 1
ATOM 1223 C CA . LEU A 1 155 ? -13.855 -4.209 9.253 1.00 96.75 155 LEU A CA 1
ATOM 1224 C C . LEU A 1 155 ? -14.511 -4.052 10.631 1.00 96.75 155 LEU A C 1
ATOM 1226 O O . LEU A 1 155 ? -14.420 -2.965 11.218 1.00 96.75 155 LEU A O 1
ATOM 1230 N N . PRO A 1 156 ? -15.155 -5.099 11.175 1.00 96.12 156 PRO A N 1
ATOM 1231 C CA . PRO A 1 156 ? -15.692 -5.068 12.527 1.00 96.12 156 PRO A CA 1
ATOM 1232 C C . PRO A 1 156 ? -14.602 -4.790 13.564 1.00 96.12 156 PRO A C 1
ATOM 1234 O O . PRO A 1 156 ? -13.503 -5.351 13.522 1.00 96.12 156 PRO A O 1
ATOM 1237 N N . LEU A 1 157 ? -14.916 -3.939 14.534 1.00 95.06 157 LEU A N 1
ATOM 1238 C CA . LEU A 1 157 ? -14.060 -3.670 15.677 1.00 95.06 157 LEU A CA 1
ATOM 1239 C C . LEU A 1 157 ? -14.308 -4.710 16.765 1.00 95.06 157 LEU A C 1
ATOM 1241 O O . LEU A 1 157 ? -15.324 -4.686 17.456 1.00 95.06 157 LEU A O 1
ATOM 1245 N N . GLY A 1 158 ? -13.329 -5.589 16.959 1.00 90.06 158 GLY A N 1
ATOM 1246 C CA . GLY A 1 158 ? -13.228 -6.389 18.169 1.00 90.06 158 GLY A CA 1
ATOM 1247 C C . GLY A 1 158 ? -12.728 -5.562 19.357 1.00 90.06 158 GLY A C 1
ATOM 1248 O O . GLY A 1 158 ? -12.534 -4.345 19.275 1.00 90.06 158 GLY A O 1
ATOM 1249 N N . LYS A 1 159 ? -12.475 -6.253 20.477 1.00 87.12 159 LYS A N 1
ATOM 1250 C CA . LYS A 1 159 ? -11.955 -5.634 21.707 1.00 87.12 159 LYS A CA 1
ATOM 1251 C C . LYS A 1 159 ? -10.634 -4.894 21.456 1.00 87.12 159 LYS A C 1
ATOM 1253 O O . LYS A 1 159 ? -10.552 -3.698 21.714 1.00 87.12 159 LYS A O 1
ATOM 1258 N N . ASP A 1 160 ? -9.649 -5.600 20.896 1.00 90.94 160 ASP A N 1
ATOM 1259 C CA . ASP A 1 160 ? -8.301 -5.064 20.642 1.00 90.94 160 ASP A CA 1
ATOM 1260 C C . ASP A 1 160 ? -7.831 -5.243 19.187 1.00 90.94 160 ASP A C 1
ATOM 1262 O O . ASP A 1 160 ? -6.850 -4.623 18.776 1.00 90.94 160 ASP A O 1
ATOM 1266 N N . ALA A 1 161 ? -8.522 -6.073 18.405 1.00 92.69 161 ALA A N 1
ATOM 1267 C CA . ALA A 1 161 ? -8.183 -6.403 17.024 1.00 92.69 161 ALA A CA 1
ATOM 1268 C C . ALA A 1 161 ? -9.319 -6.016 16.072 1.00 92.69 161 ALA A C 1
ATOM 1270 O O . ALA A 1 161 ? -10.466 -5.850 16.504 1.00 92.69 161 ALA A O 1
ATOM 1271 N N . VAL A 1 162 ? -9.006 -5.865 14.789 1.00 93.75 162 VAL A N 1
ATOM 1272 C CA . VAL A 1 162 ? -10.035 -5.811 13.741 1.00 93.75 162 VAL A CA 1
ATOM 1273 C C . VAL A 1 162 ? -10.348 -7.220 13.256 1.00 93.75 162 VAL A C 1
ATOM 1275 O O . VAL A 1 162 ? -9.459 -8.065 13.186 1.00 93.75 162 VAL A O 1
ATOM 1278 N N . GLY A 1 163 ? -11.609 -7.467 12.927 1.00 91.56 163 GLY A N 1
ATOM 1279 C CA . GLY A 1 163 ? -12.011 -8.648 12.175 1.00 91.56 163 GLY A CA 1
ATOM 1280 C C . GLY A 1 163 ? -12.190 -8.323 10.696 1.00 91.56 163 GLY A C 1
ATOM 1281 O O . GLY A 1 163 ? -12.347 -7.163 10.311 1.00 91.56 163 GLY A O 1
ATOM 1282 N N . CYS A 1 164 ? -12.226 -9.360 9.872 1.00 90.19 164 CYS A N 1
ATOM 1283 C CA . CYS A 1 164 ? -12.796 -9.310 8.534 1.00 90.19 164 CYS A CA 1
ATOM 1284 C C . CYS A 1 164 ? -13.410 -10.671 8.226 1.00 90.19 164 CYS A C 1
ATOM 1286 O O . CYS A 1 164 ? -12.850 -11.701 8.597 1.00 90.19 164 CYS A O 1
ATOM 1288 N N . ASP A 1 165 ? -14.556 -10.679 7.554 1.00 90.44 165 ASP A N 1
ATOM 1289 C CA . ASP A 1 165 ? -15.043 -11.911 6.951 1.00 90.44 165 ASP A CA 1
ATOM 1290 C C . ASP A 1 165 ? -14.080 -12.320 5.829 1.00 90.44 165 ASP A C 1
ATOM 1292 O O . ASP A 1 165 ? -13.827 -11.544 4.907 1.00 90.44 165 ASP A O 1
ATOM 1296 N N . SER A 1 166 ? -13.563 -13.548 5.893 1.00 88.81 166 SER A N 1
ATOM 1297 C CA . SER A 1 166 ? -12.702 -14.127 4.856 1.00 88.81 166 SER A CA 1
ATOM 1298 C C . SER A 1 166 ? -13.300 -14.017 3.449 1.00 88.81 166 SER A C 1
ATOM 1300 O O . SER A 1 166 ? -12.573 -13.768 2.492 1.00 88.81 166 SER A O 1
ATOM 1302 N N . ALA A 1 167 ? -14.630 -14.105 3.311 1.00 93.44 167 ALA A N 1
ATOM 1303 C CA . ALA A 1 167 ? -15.306 -13.948 2.025 1.00 93.44 167 ALA A CA 1
ATOM 1304 C C . ALA A 1 167 ? -15.315 -12.495 1.522 1.00 93.44 167 ALA A C 1
ATOM 1306 O O . ALA A 1 167 ? -15.575 -12.256 0.339 1.00 93.44 167 ALA A O 1
ATOM 1307 N N . SER A 1 168 ? -15.053 -11.529 2.402 1.00 96.12 168 SER A N 1
ATOM 1308 C CA . SER A 1 168 ? -14.948 -10.103 2.091 1.00 96.12 168 SER A CA 1
ATOM 1309 C C . SER A 1 168 ? -13.512 -9.653 1.842 1.00 96.12 168 SER A C 1
ATOM 1311 O O . SER A 1 168 ? -13.333 -8.632 1.179 1.00 96.12 168 SER A O 1
ATOM 1313 N N . LEU A 1 169 ? -12.500 -10.383 2.321 1.00 96.50 169 LEU A N 1
ATOM 1314 C CA . LEU A 1 169 ? -11.099 -10.077 2.035 1.00 96.50 169 LEU A CA 1
ATOM 1315 C C . LEU A 1 169 ? -10.819 -10.150 0.532 1.00 96.50 169 LEU A C 1
ATOM 1317 O O . LEU A 1 169 ? -11.325 -11.013 -0.190 1.00 96.50 169 LEU A O 1
ATOM 1321 N N . LYS A 1 170 ? -9.994 -9.217 0.060 1.00 96.12 170 LYS A N 1
ATOM 1322 C CA . LYS A 1 170 ? -9.522 -9.170 -1.319 1.00 96.12 170 LYS A CA 1
ATOM 1323 C C . LYS A 1 170 ? -8.029 -8.884 -1.343 1.00 96.12 170 LYS A C 1
ATOM 1325 O O . LYS A 1 170 ? -7.578 -7.813 -0.938 1.00 96.12 170 LYS A O 1
ATOM 1330 N N . SER A 1 171 ? -7.283 -9.835 -1.880 1.00 93.81 171 SER A N 1
ATOM 1331 C CA . SER A 1 171 ? -5.858 -9.729 -2.165 1.00 93.81 171 SER A CA 1
ATOM 1332 C C . SER A 1 171 ? -5.614 -9.892 -3.665 1.00 93.81 171 SER A C 1
ATOM 1334 O O . SER A 1 171 ? -6.498 -10.303 -4.415 1.00 93.81 171 SER A O 1
ATOM 1336 N N . PHE A 1 172 ? -4.412 -9.524 -4.094 1.00 95.00 172 PHE A N 1
ATOM 1337 C CA . PHE A 1 172 ? -3.937 -9.709 -5.458 1.00 95.00 172 PHE A CA 1
ATOM 1338 C C . PHE A 1 172 ? -2.686 -10.588 -5.406 1.00 95.00 172 PHE A C 1
ATOM 1340 O O . PHE A 1 172 ? -1.876 -10.469 -4.486 1.00 95.00 172 PHE A O 1
ATOM 1347 N N . ASP A 1 173 ? -2.519 -11.451 -6.401 1.00 94.12 173 ASP A N 1
ATOM 1348 C CA . ASP A 1 173 ? -1.372 -12.352 -6.581 1.00 94.12 173 ASP A CA 1
ATOM 1349 C C . ASP A 1 173 ? -0.160 -11.654 -7.228 1.00 94.12 173 ASP A C 1
ATOM 1351 O O . ASP A 1 173 ? 0.684 -12.268 -7.885 1.00 94.12 173 ASP A O 1
ATOM 1355 N N . HIS A 1 174 ? -0.102 -10.336 -7.082 1.00 95.88 174 HIS A N 1
ATOM 1356 C CA . HIS A 1 174 ? 0.945 -9.481 -7.597 1.00 95.88 174 HIS A CA 1
ATOM 1357 C C . HIS A 1 174 ? 0.936 -8.136 -6.869 1.00 95.88 174 HIS A C 1
ATOM 1359 O O . HIS A 1 174 ? -0.054 -7.715 -6.260 1.00 95.88 174 HIS A O 1
ATOM 1365 N N . VAL A 1 175 ? 2.053 -7.437 -6.992 1.00 97.12 175 VAL A N 1
ATOM 1366 C CA . VAL A 1 175 ? 2.230 -6.047 -6.579 1.00 97.12 175 VAL A CA 1
ATOM 1367 C C . VAL A 1 175 ? 2.754 -5.242 -7.761 1.00 97.12 175 VAL A C 1
ATOM 1369 O O . VAL A 1 175 ? 3.345 -5.801 -8.686 1.00 97.12 175 VAL A O 1
ATOM 1372 N N . ALA A 1 176 ? 2.544 -3.930 -7.744 1.00 97.81 176 ALA A N 1
ATOM 1373 C CA . ALA A 1 176 ? 3.212 -3.046 -8.684 1.00 97.81 176 ALA A CA 1
ATOM 1374 C C . ALA A 1 176 ? 4.711 -3.005 -8.352 1.00 97.81 176 ALA A C 1
ATOM 1376 O O . ALA A 1 176 ? 5.094 -2.865 -7.185 1.00 97.81 176 ALA A O 1
ATOM 1377 N N . LEU A 1 177 ? 5.542 -3.127 -9.382 1.00 98.06 177 LEU A N 1
ATOM 1378 C CA . LEU A 1 177 ? 6.992 -3.076 -9.301 1.00 98.06 177 LEU A CA 1
ATOM 1379 C C . LEU A 1 177 ? 7.502 -1.950 -10.191 1.00 98.06 177 LEU A C 1
ATOM 1381 O O . LEU A 1 177 ? 7.502 -2.078 -11.404 1.00 98.06 177 LEU A O 1
ATOM 1385 N N . GLY A 1 178 ? 7.955 -0.853 -9.606 1.00 98.12 178 GLY A N 1
ATOM 1386 C CA . GLY A 1 178 ? 8.436 0.285 -10.374 1.00 98.12 178 GLY A CA 1
ATOM 1387 C C . GLY A 1 178 ? 9.935 0.260 -10.647 1.00 98.12 178 GLY A C 1
ATOM 1388 O O . GLY A 1 178 ? 10.710 0.306 -9.698 1.00 98.12 178 GLY A O 1
ATOM 1389 N N . ASP A 1 179 ? 10.358 0.275 -11.912 1.00 97.50 179 ASP A N 1
ATOM 1390 C CA . ASP A 1 179 ? 11.769 0.479 -12.283 1.00 97.50 179 ASP A CA 1
ATOM 1391 C C . ASP A 1 179 ? 12.208 1.938 -12.049 1.00 97.50 179 ASP A C 1
ATOM 1393 O O . ASP A 1 179 ? 11.818 2.857 -12.782 1.00 97.50 179 ASP A O 1
ATOM 1397 N N . THR A 1 180 ? 13.061 2.168 -11.049 1.00 97.19 180 THR A N 1
ATOM 1398 C CA . THR A 1 180 ? 13.453 3.525 -10.638 1.00 97.19 180 THR A CA 1
ATOM 1399 C C . THR A 1 180 ? 14.380 4.236 -11.616 1.00 97.19 180 THR A C 1
ATOM 1401 O O . THR A 1 180 ? 14.588 5.444 -11.484 1.00 97.19 180 THR A O 1
ATOM 1404 N N . SER A 1 181 ? 14.890 3.559 -12.646 1.00 95.75 181 SER A N 1
ATOM 1405 C CA . SER A 1 181 ? 15.673 4.207 -13.704 1.00 95.75 181 SER A CA 1
ATOM 1406 C C . SER A 1 181 ? 14.805 5.060 -14.645 1.00 95.75 181 SER A C 1
ATOM 1408 O O . SER A 1 181 ? 15.316 5.932 -15.363 1.00 95.75 181 SER A O 1
ATOM 1410 N N . THR A 1 182 ? 13.479 4.877 -14.610 1.00 96.69 182 THR A N 1
ATOM 1411 C CA . THR A 1 182 ? 12.523 5.543 -15.503 1.00 96.69 182 THR A CA 1
ATOM 1412 C C . THR A 1 182 ? 11.440 6.308 -14.737 1.00 96.69 182 THR A C 1
ATOM 1414 O O . THR A 1 182 ? 11.026 5.921 -13.647 1.00 96.69 182 THR A O 1
ATOM 1417 N N . LEU A 1 183 ? 10.927 7.399 -15.321 1.00 97.50 183 LEU A N 1
ATOM 1418 C CA . LEU A 1 183 ? 9.802 8.137 -14.728 1.00 97.50 183 LEU A CA 1
ATOM 1419 C C . LEU A 1 183 ? 8.515 7.286 -14.639 1.00 97.50 183 LEU A C 1
ATOM 1421 O O . LEU A 1 183 ? 7.877 7.327 -13.588 1.00 97.50 183 LEU A O 1
ATOM 1425 N N . PRO A 1 184 ? 8.131 6.488 -15.663 1.00 97.81 184 PRO A N 1
ATOM 1426 C CA . PRO A 1 184 ? 6.987 5.583 -15.541 1.00 97.81 184 PRO A CA 1
ATOM 1427 C C . PRO A 1 184 ? 7.161 4.534 -14.440 1.00 97.81 184 PRO A C 1
ATOM 1429 O O . PRO A 1 184 ? 6.203 4.245 -13.733 1.00 97.81 184 PRO A O 1
ATOM 1432 N N . GLY A 1 185 ? 8.367 3.990 -14.255 1.00 97.62 185 GLY A N 1
ATOM 1433 C CA . GLY A 1 185 ? 8.628 3.043 -13.173 1.00 97.62 185 GLY A CA 1
ATOM 1434 C C . GLY A 1 185 ? 8.555 3.691 -11.790 1.00 97.62 185 GLY A C 1
ATOM 1435 O O . GLY A 1 185 ? 7.906 3.143 -10.907 1.00 97.62 185 GLY A O 1
ATOM 1436 N N . LEU A 1 186 ? 9.058 4.916 -11.600 1.00 97.25 186 LEU A N 1
ATOM 1437 C CA . LEU A 1 186 ? 8.823 5.654 -10.347 1.00 97.25 186 LEU A CA 1
ATOM 1438 C C . LEU A 1 186 ? 7.326 5.834 -10.038 1.00 97.25 186 LEU A C 1
ATOM 1440 O O . LEU A 1 186 ? 6.922 5.734 -8.876 1.00 97.25 186 LEU A O 1
ATOM 1444 N N . ALA A 1 187 ? 6.509 6.078 -11.067 1.00 97.56 187 ALA A N 1
ATOM 1445 C CA . ALA A 1 187 ? 5.066 6.270 -10.939 1.00 97.56 187 ALA A CA 1
ATOM 1446 C C . ALA A 1 187 ? 4.280 4.966 -10.716 1.00 97.56 187 ALA A C 1
ATOM 1448 O O . ALA A 1 187 ? 3.244 4.996 -10.054 1.00 97.56 187 ALA A O 1
ATOM 1449 N N . ALA A 1 188 ? 4.769 3.829 -11.222 1.00 97.75 188 ALA A N 1
ATOM 1450 C CA . ALA A 1 188 ? 4.029 2.568 -11.301 1.00 97.75 188 ALA A CA 1
ATOM 1451 C C . ALA A 1 188 ? 3.356 2.131 -9.979 1.00 97.75 188 ALA A C 1
ATOM 1453 O O . ALA A 1 188 ? 2.154 1.867 -10.004 1.00 97.75 188 ALA A O 1
ATOM 1454 N N . PRO A 1 189 ? 4.026 2.143 -8.808 1.00 97.00 189 PRO A N 1
ATOM 1455 C CA . PRO A 1 189 ? 3.382 1.818 -7.528 1.00 97.00 189 PRO A CA 1
ATOM 1456 C C . PRO A 1 189 ? 2.205 2.721 -7.142 1.00 97.00 189 PRO A C 1
ATOM 1458 O O . PRO A 1 189 ? 1.271 2.288 -6.470 1.00 97.00 189 PRO A O 1
ATOM 1461 N N . TYR A 1 190 ? 2.249 3.985 -7.556 1.00 96.00 190 TYR A N 1
ATOM 1462 C CA . TYR A 1 190 ? 1.216 4.984 -7.297 1.00 96.00 190 TYR A CA 1
ATOM 1463 C C . TYR A 1 190 ? 0.114 4.989 -8.373 1.00 96.00 190 TYR A C 1
ATOM 1465 O O . TYR A 1 190 ? -0.977 5.509 -8.136 1.00 96.00 190 TYR A O 1
ATOM 1473 N N . ASP A 1 191 ? 0.385 4.385 -9.528 1.00 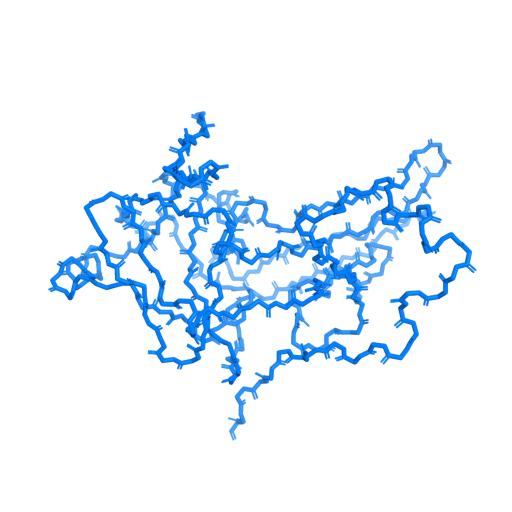96.44 191 ASP A N 1
ATOM 1474 C CA . ASP A 1 191 ? -0.538 4.134 -10.637 1.00 96.44 191 AS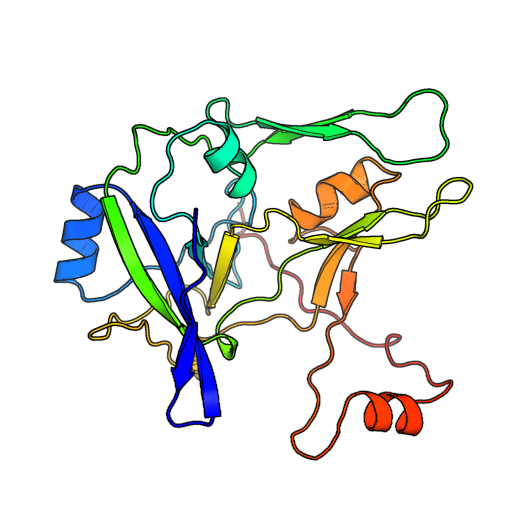P A CA 1
ATOM 1475 C C . ASP A 1 191 ? -0.923 2.638 -10.719 1.00 96.44 191 ASP A C 1
ATOM 1477 O O . ASP A 1 191 ? -1.052 2.069 -11.808 1.00 96.44 191 ASP A O 1
ATOM 1481 N N . GLU A 1 192 ? -1.109 2.008 -9.549 1.00 95.62 192 GLU A N 1
ATOM 1482 C CA . GLU A 1 192 ? -1.354 0.569 -9.331 1.00 95.62 192 GLU A CA 1
ATOM 1483 C C . GLU A 1 192 ? -2.544 -0.037 -10.098 1.00 95.62 192 GLU A C 1
ATOM 1485 O O . GLU A 1 192 ? -2.691 -1.257 -10.153 1.00 95.62 192 GLU A O 1
ATOM 1490 N N . GLU A 1 193 ? -3.430 0.794 -10.636 1.00 95.12 193 GLU A N 1
ATOM 1491 C CA . GLU A 1 193 ? -4.584 0.391 -11.446 1.00 95.12 193 GLU A CA 1
ATOM 1492 C C . GLU A 1 193 ? -4.311 0.349 -12.952 1.00 95.12 193 GLU A C 1
ATOM 1494 O O . GLU A 1 193 ? -5.102 -0.208 -13.706 1.00 95.12 193 GLU A O 1
ATOM 1499 N N . THR A 1 194 ? -3.223 0.971 -13.404 1.00 94.69 194 THR A N 1
ATOM 1500 C CA . THR A 1 194 ? -2.919 1.143 -14.833 1.00 94.69 194 THR A CA 1
ATOM 1501 C C . THR A 1 194 ? -1.541 0.633 -15.223 1.00 94.69 194 THR A C 1
ATOM 1503 O O . THR A 1 194 ? -1.259 0.531 -16.413 1.00 94.69 194 THR A O 1
ATOM 1506 N N . THR A 1 195 ? -0.671 0.346 -14.254 1.00 95.31 195 THR A N 1
ATOM 1507 C CA . THR A 1 195 ? 0.674 -0.150 -14.539 1.00 95.31 195 THR A CA 1
ATOM 1508 C C . THR A 1 195 ? 0.666 -1.609 -14.993 1.00 95.31 195 THR A C 1
ATOM 1510 O O . THR A 1 195 ? -0.085 -2.438 -14.483 1.00 95.31 195 THR A O 1
ATOM 1513 N N . ASP A 1 196 ? 1.545 -1.914 -15.941 1.00 93.81 196 ASP A N 1
ATOM 1514 C CA . ASP A 1 196 ? 1.900 -3.255 -16.401 1.00 93.81 196 ASP A CA 1
ATOM 1515 C C . ASP A 1 196 ? 3.197 -3.776 -15.757 1.00 93.81 196 ASP A C 1
ATOM 1517 O O . ASP A 1 196 ? 3.566 -4.936 -15.949 1.00 93.81 196 ASP A O 1
ATOM 1521 N N . GLN A 1 197 ? 3.886 -2.948 -14.964 1.00 96.38 197 GLN A N 1
ATOM 1522 C CA . GLN A 1 197 ? 5.100 -3.344 -14.261 1.00 96.38 197 GLN A CA 1
ATOM 1523 C C . GLN A 1 197 ? 4.716 -4.048 -12.961 1.00 96.38 197 GLN A C 1
ATOM 1525 O O . GLN A 1 197 ? 4.415 -3.413 -11.947 1.00 96.38 197 GLN A O 1
ATOM 1530 N N . LEU A 1 198 ? 4.682 -5.377 -13.009 1.00 95.94 198 LEU A N 1
ATOM 1531 C CA . LEU A 1 198 ? 4.176 -6.215 -11.928 1.00 95.94 198 LEU A CA 1
ATOM 1532 C C . LEU A 1 198 ? 5.248 -7.179 -11.414 1.00 95.94 198 LEU A C 1
ATOM 1534 O O . LEU A 1 198 ? 6.005 -7.767 -12.183 1.00 95.94 198 LEU A O 1
ATOM 1538 N N . MET A 1 199 ? 5.252 -7.400 -10.102 1.00 95.56 199 MET A N 1
ATOM 1539 C CA . MET A 1 199 ? 5.917 -8.536 -9.470 1.00 95.56 199 MET A CA 1
ATOM 1540 C C . MET A 1 199 ? 4.852 -9.505 -8.971 1.00 95.56 199 MET A C 1
ATOM 1542 O O . MET A 1 199 ? 4.054 -9.161 -8.101 1.00 95.56 199 MET A O 1
ATOM 1546 N N . HIS A 1 200 ? 4.844 -10.723 -9.508 1.00 94.38 200 HIS A N 1
ATOM 1547 C CA . HIS A 1 200 ? 3.926 -11.765 -9.059 1.00 94.38 200 HIS A CA 1
ATOM 1548 C C . HIS A 1 200 ? 4.303 -12.259 -7.665 1.00 94.38 200 HIS A C 1
ATOM 1550 O O . HIS A 1 200 ? 5.476 -12.488 -7.361 1.00 94.38 200 HIS A O 1
ATOM 1556 N N . THR A 1 201 ? 3.294 -12.478 -6.834 1.00 91.75 201 THR A N 1
ATOM 1557 C CA . THR A 1 201 ? 3.430 -13.170 -5.560 1.00 91.75 201 THR A CA 1
ATOM 1558 C C . THR A 1 201 ? 2.967 -14.614 -5.727 1.00 91.75 201 THR A C 1
ATOM 1560 O O . THR A 1 201 ? 2.110 -14.944 -6.549 1.00 91.75 201 THR A O 1
ATOM 1563 N N . GLN A 1 202 ? 3.590 -15.515 -4.974 1.00 89.19 202 GLN A N 1
ATOM 1564 C CA . GLN A 1 202 ? 3.243 -16.928 -4.985 1.00 89.19 202 GLN A CA 1
ATOM 1565 C C . GLN A 1 202 ? 2.812 -17.331 -3.585 1.00 89.19 202 GLN A C 1
ATOM 1567 O O . GLN A 1 202 ? 3.621 -17.316 -2.660 1.00 89.19 202 GLN A O 1
ATOM 1572 N N . MET A 1 203 ? 1.550 -17.732 -3.451 1.00 84.94 203 MET A N 1
ATOM 1573 C CA . MET A 1 203 ? 1.106 -18.428 -2.252 1.00 84.94 203 MET A CA 1
ATOM 1574 C C . MET A 1 203 ? 1.702 -19.835 -2.263 1.00 84.94 203 MET A C 1
ATOM 1576 O O . MET A 1 203 ? 1.572 -20.560 -3.255 1.00 84.94 203 MET A O 1
ATOM 1580 N N . LEU A 1 204 ? 2.382 -20.207 -1.186 1.00 87.94 204 LEU A N 1
ATOM 1581 C CA . LEU A 1 204 ? 2.862 -21.570 -0.991 1.00 87.94 204 LEU A CA 1
ATOM 1582 C C . LEU A 1 204 ? 1.754 -22.386 -0.317 1.00 87.94 204 LEU A C 1
ATOM 1584 O O . LEU A 1 204 ? 1.028 -21.864 0.526 1.00 87.94 204 LEU A O 1
ATOM 1588 N N . GLY A 1 205 ? 1.599 -23.646 -0.722 1.00 83.44 205 GLY A N 1
ATOM 1589 C CA . GLY A 1 205 ? 0.715 -24.579 -0.023 1.00 83.44 205 GLY A CA 1
ATOM 1590 C C . GLY A 1 205 ? 1.267 -24.941 1.358 1.00 83.44 205 GLY A C 1
ATOM 1591 O O . GLY A 1 205 ? 2.459 -24.788 1.614 1.00 83.44 205 GLY A O 1
ATOM 1592 N N . GLU A 1 206 ? 0.411 -25.463 2.236 1.00 82.19 206 GLU A N 1
ATOM 1593 C CA . GLU A 1 206 ? 0.802 -25.873 3.597 1.00 82.19 206 GLU A CA 1
ATOM 1594 C C . GLU A 1 206 ? 1.852 -27.002 3.614 1.00 82.19 206 GLU A C 1
ATOM 1596 O O . GLU A 1 206 ? 2.559 -27.187 4.602 1.00 82.19 206 GLU A O 1
ATOM 1601 N N . ASP A 1 207 ? 1.973 -27.761 2.521 1.00 85.88 207 ASP A N 1
ATOM 1602 C CA . ASP A 1 207 ? 2.860 -28.918 2.384 1.00 85.88 207 ASP A CA 1
ATOM 1603 C C . ASP A 1 207 ? 4.238 -28.587 1.790 1.00 85.88 207 ASP A C 1
ATOM 1605 O O . ASP A 1 207 ? 5.047 -29.501 1.588 1.00 85.88 207 ASP A O 1
ATOM 1609 N N . ILE A 1 208 ? 4.504 -27.318 1.454 1.00 93.31 208 ILE A N 1
ATOM 1610 C CA . ILE A 1 208 ? 5.694 -26.943 0.692 1.00 93.31 208 ILE A CA 1
ATOM 1611 C C . ILE A 1 208 ? 6.391 -25.692 1.232 1.00 93.31 208 ILE A C 1
ATOM 1613 O O . ILE A 1 208 ? 5.799 -24.628 1.386 1.00 93.31 208 ILE A O 1
ATOM 1617 N N . ASP A 1 209 ? 7.700 -25.803 1.457 1.00 91.56 209 ASP A N 1
ATOM 1618 C CA . ASP A 1 209 ? 8.548 -24.645 1.757 1.00 91.56 209 ASP A CA 1
ATOM 1619 C C . ASP A 1 209 ? 9.074 -23.956 0.479 1.00 91.56 209 ASP A C 1
ATOM 1621 O O . ASP A 1 209 ? 9.014 -24.496 -0.630 1.00 91.56 209 ASP A O 1
ATOM 1625 N N . LEU A 1 210 ? 9.639 -22.753 0.631 1.00 91.94 210 LEU A N 1
ATOM 1626 C CA . LEU A 1 210 ? 10.190 -21.969 -0.482 1.00 91.94 210 LEU A CA 1
ATOM 1627 C C . LEU A 1 210 ? 11.246 -22.741 -1.297 1.00 91.94 210 LEU A C 1
ATOM 1629 O O . LEU A 1 210 ? 11.239 -22.703 -2.530 1.00 91.94 210 LEU A O 1
ATOM 1633 N N . PHE A 1 211 ? 12.147 -23.470 -0.635 1.00 93.62 211 PHE A N 1
ATOM 1634 C CA . PHE A 1 211 ? 13.217 -24.214 -1.303 1.00 93.62 211 PHE A CA 1
ATOM 1635 C C . PHE A 1 211 ? 12.686 -25.445 -2.035 1.00 93.62 211 PHE A C 1
ATOM 1637 O O . PHE A 1 211 ? 13.214 -25.847 -3.073 1.00 93.62 211 PHE A O 1
ATOM 1644 N N . GLN A 1 212 ? 11.661 -26.095 -1.498 1.00 94.75 212 GLN A N 1
ATOM 1645 C CA . GLN A 1 212 ? 10.954 -27.179 -2.163 1.00 94.75 212 GLN A CA 1
ATOM 1646 C C . GLN A 1 212 ? 10.187 -26.659 -3.377 1.00 94.75 212 GLN A C 1
ATOM 1648 O O . GLN A 1 212 ? 10.293 -27.273 -4.437 1.00 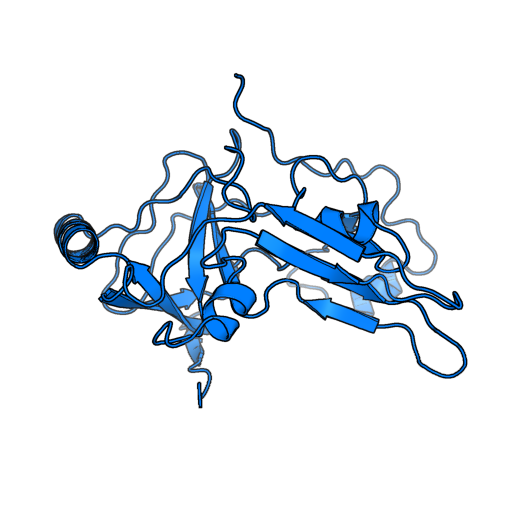94.75 212 GLN A O 1
ATOM 1653 N N . PHE A 1 213 ? 9.496 -25.520 -3.266 1.00 93.75 213 PHE A N 1
ATOM 1654 C CA . PHE A 1 213 ? 8.812 -24.886 -4.394 1.00 93.75 213 PHE A CA 1
ATOM 1655 C C . PHE A 1 213 ? 9.784 -24.595 -5.538 1.00 93.75 213 PHE A C 1
ATOM 1657 O O . PHE A 1 213 ? 9.535 -25.006 -6.673 1.00 93.75 213 PHE A O 1
ATOM 1664 N N . TRP A 1 214 ? 10.931 -23.980 -5.243 1.00 92.38 214 TRP A N 1
ATOM 1665 C CA . TRP A 1 214 ? 11.960 -23.722 -6.253 1.00 92.38 214 TRP A CA 1
ATOM 1666 C C . TRP A 1 214 ? 12.541 -24.992 -6.863 1.00 92.38 214 TRP A C 1
ATOM 1668 O O . TRP A 1 214 ? 12.716 -25.053 -8.075 1.00 92.38 214 TRP A O 1
ATOM 1678 N N . ARG A 1 215 ? 12.804 -26.031 -6.061 1.00 94.62 215 ARG A N 1
ATOM 1679 C CA . ARG A 1 215 ? 13.306 -27.311 -6.586 1.00 94.62 215 ARG A CA 1
ATOM 1680 C C . ARG A 1 215 ? 12.295 -28.003 -7.498 1.00 94.62 215 ARG A C 1
ATOM 1682 O O . ARG A 1 215 ? 12.692 -28.509 -8.542 1.00 94.62 215 ARG A O 1
ATOM 1689 N N . ARG A 1 216 ? 11.009 -28.021 -7.127 1.00 93.69 216 ARG A N 1
ATOM 1690 C CA . ARG A 1 216 ? 9.936 -28.639 -7.930 1.00 93.69 216 ARG A CA 1
ATOM 1691 C C . ARG A 1 216 ? 9.713 -27.908 -9.258 1.00 93.69 216 ARG A C 1
ATOM 1693 O O . ARG A 1 216 ? 9.362 -28.553 -10.237 1.00 93.69 216 ARG A O 1
ATOM 1700 N N . ASN A 1 217 ? 9.951 -26.598 -9.292 1.00 92.38 217 ASN A N 1
ATOM 1701 C CA . ASN A 1 217 ? 9.738 -25.743 -10.464 1.00 92.38 217 ASN A CA 1
ATOM 1702 C C . ASN A 1 217 ? 11.052 -25.287 -11.127 1.00 92.38 217 ASN A C 1
ATOM 1704 O O . ASN A 1 217 ? 11.077 -24.295 -11.861 1.00 92.38 217 ASN A O 1
ATOM 1708 N N . ALA A 1 218 ? 12.161 -25.986 -10.875 1.00 94.88 218 ALA A N 1
ATOM 1709 C CA . ALA A 1 218 ? 13.466 -25.602 -11.397 1.00 94.88 218 ALA A CA 1
ATOM 1710 C C . ALA A 1 218 ? 13.462 -25.566 -12.935 1.00 94.88 218 ALA A C 1
ATOM 1712 O O . ALA A 1 218 ? 13.062 -26.530 -13.583 1.00 94.88 218 ALA A O 1
ATOM 1713 N N . ASN A 1 219 ? 13.950 -24.462 -13.511 1.00 93.81 219 ASN A N 1
ATOM 1714 C CA . ASN A 1 219 ? 14.021 -24.235 -14.962 1.00 93.81 219 ASN A CA 1
ATOM 1715 C C . ASN A 1 219 ? 12.668 -24.335 -15.690 1.00 93.81 219 ASN A C 1
ATOM 1717 O O . ASN A 1 219 ? 12.623 -24.686 -16.868 1.00 93.81 219 ASN A O 1
ATOM 1721 N N . THR A 1 220 ? 11.569 -24.037 -14.998 1.00 94.75 220 THR A N 1
ATOM 1722 C CA . THR A 1 220 ? 10.234 -23.973 -15.601 1.00 94.75 220 THR A CA 1
ATOM 1723 C C . THR A 1 220 ? 9.707 -22.547 -15.584 1.00 94.75 220 THR A C 1
ATOM 1725 O O . THR A 1 220 ? 10.057 -21.749 -14.714 1.00 94.75 220 THR A O 1
ATOM 1728 N N . ASP A 1 221 ? 8.857 -22.232 -16.554 1.00 92.75 221 ASP A N 1
ATOM 1729 C CA . ASP A 1 221 ? 8.170 -20.953 -16.606 1.00 92.75 221 ASP A CA 1
ATOM 1730 C C . ASP A 1 221 ? 6.965 -20.969 -15.662 1.00 92.75 221 ASP A C 1
ATOM 1732 O O . ASP A 1 221 ? 6.035 -21.754 -15.834 1.00 92.75 221 ASP A O 1
ATOM 1736 N N . GLN A 1 222 ? 7.011 -20.114 -14.645 1.00 90.31 222 GLN A N 1
ATOM 1737 C CA . GLN A 1 222 ? 5.954 -19.972 -13.644 1.00 90.31 222 GLN A CA 1
ATOM 1738 C C . GLN A 1 222 ? 5.094 -18.728 -13.873 1.00 90.31 222 GLN A C 1
ATOM 1740 O O . GLN A 1 222 ? 4.177 -18.477 -13.089 1.00 90.31 222 GLN A O 1
ATOM 1745 N N . VAL A 1 223 ? 5.408 -17.931 -14.895 1.00 89.81 223 VAL A N 1
ATOM 1746 C CA . VAL A 1 223 ? 4.881 -16.578 -15.092 1.00 89.81 223 VAL A CA 1
ATOM 1747 C C . VAL A 1 223 ? 4.062 -16.495 -16.373 1.00 89.81 223 VAL A C 1
ATOM 1749 O O . VAL A 1 223 ? 2.941 -15.982 -16.336 1.00 89.81 223 VAL A O 1
ATOM 1752 N N . SER A 1 224 ? 4.570 -17.018 -17.492 1.00 89.56 224 SER A N 1
ATOM 1753 C CA . SER A 1 224 ? 3.854 -16.947 -18.766 1.00 89.56 224 SER A CA 1
ATOM 1754 C C . SER A 1 224 ? 2.501 -17.645 -18.672 1.00 89.56 224 SER A C 1
ATOM 1756 O O . SER A 1 224 ? 2.386 -18.774 -18.200 1.00 89.56 224 SER A O 1
ATOM 1758 N N . GLY A 1 225 ? 1.458 -16.958 -19.133 1.00 88.00 225 GLY A N 1
ATOM 1759 C CA . GLY A 1 225 ? 0.076 -17.436 -19.075 1.00 88.00 225 GLY A CA 1
ATOM 1760 C C . GLY A 1 225 ? -0.697 -17.008 -17.825 1.00 88.00 225 GLY A C 1
ATOM 1761 O O . GLY A 1 225 ? -1.920 -17.148 -17.806 1.00 88.00 225 GLY A O 1
ATOM 1762 N N . ARG A 1 226 ? -0.046 -16.422 -16.808 1.00 90.69 226 ARG A N 1
ATOM 1763 C CA . ARG A 1 226 ? -0.781 -15.728 -15.742 1.00 90.69 226 ARG A CA 1
ATOM 1764 C C . ARG A 1 226 ? -1.497 -14.511 -16.316 1.00 90.69 226 ARG A C 1
ATOM 1766 O O . ARG A 1 226 ? -0.949 -13.786 -17.139 1.00 90.69 226 ARG A O 1
ATOM 1773 N N . THR A 1 227 ? -2.716 -14.276 -15.842 1.00 91.56 227 THR A N 1
ATOM 1774 C CA . THR A 1 227 ? -3.492 -13.069 -16.148 1.00 91.56 227 THR A CA 1
ATOM 1775 C C . THR A 1 227 ? -3.800 -12.364 -14.828 1.00 91.56 227 THR A C 1
ATOM 1777 O O . THR A 1 227 ? -4.817 -12.679 -14.210 1.00 91.56 227 THR A O 1
ATOM 1780 N N . PRO A 1 228 ? -2.903 -11.479 -14.349 1.00 92.62 228 PRO A N 1
ATOM 1781 C CA . PRO A 1 228 ? -3.106 -10.730 -13.113 1.00 92.62 228 PRO A CA 1
ATOM 1782 C C . PRO A 1 228 ? -4.433 -9.977 -13.122 1.00 92.62 228 PRO A C 1
ATOM 1784 O O . PRO A 1 228 ? -4.761 -9.298 -14.097 1.00 92.62 228 PRO A O 1
ATOM 1787 N N . GLU A 1 229 ? -5.192 -10.073 -12.033 1.00 94.88 229 GLU A N 1
ATOM 1788 C CA . GLU A 1 229 ? -6.413 -9.283 -11.893 1.00 94.88 229 GLU A CA 1
ATOM 1789 C C . GLU A 1 229 ? -6.056 -7.797 -11.730 1.00 94.88 229 GLU A C 1
ATOM 1791 O O . GLU A 1 229 ? -5.499 -7.396 -10.713 1.00 94.88 229 GLU A O 1
ATOM 1796 N N . ALA A 1 230 ? -6.408 -6.950 -12.694 1.00 93.88 230 ALA A N 1
ATOM 1797 C CA . ALA A 1 230 ? -6.192 -5.513 -12.553 1.00 93.88 230 ALA A CA 1
ATOM 1798 C C . ALA A 1 230 ? -7.097 -4.900 -11.467 1.00 93.88 230 ALA A C 1
ATOM 1800 O O . ALA A 1 230 ? -8.227 -5.340 -11.229 1.00 93.88 230 ALA A O 1
ATOM 1801 N N . ARG A 1 231 ? -6.638 -3.808 -10.847 1.00 95.81 231 ARG A N 1
ATOM 1802 C CA . ARG A 1 231 ? -7.553 -2.898 -10.143 1.00 95.81 231 ARG A CA 1
ATOM 1803 C C . ARG A 1 231 ? -8.326 -2.109 -11.194 1.00 95.81 231 ARG A C 1
ATOM 1805 O O . ARG A 1 231 ? -7.730 -1.531 -12.095 1.00 95.81 231 ARG A O 1
ATOM 1812 N N . VAL A 1 232 ? -9.64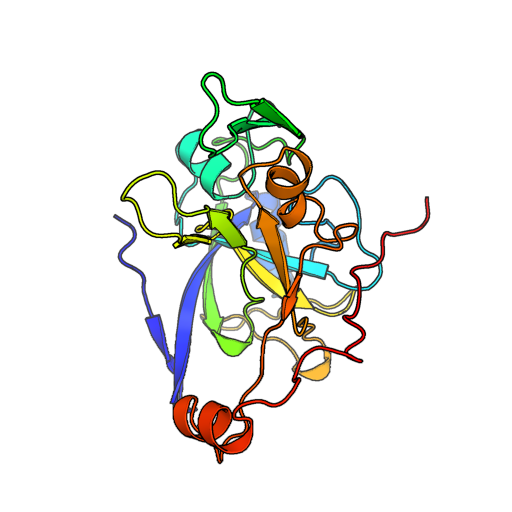4 -2.086 -11.076 1.00 96.19 232 VAL A N 1
ATOM 1813 C CA . VAL A 1 232 ? -10.540 -1.443 -12.041 1.00 96.19 232 VAL A CA 1
ATOM 1814 C C . VAL A 1 232 ? -10.894 -0.058 -11.526 1.00 96.19 232 VAL A C 1
ATOM 1816 O O . VAL A 1 232 ? -11.209 0.093 -10.350 1.00 96.19 232 VAL A O 1
ATOM 1819 N N . LEU A 1 233 ? -10.828 0.956 -12.385 1.00 95.50 233 LEU A N 1
ATOM 1820 C CA . LEU A 1 233 ? -11.268 2.311 -12.053 1.00 95.50 233 LEU A CA 1
ATOM 1821 C C . LEU A 1 233 ? -12.794 2.412 -12.114 1.00 95.50 233 LEU A C 1
ATOM 1823 O O . LEU A 1 233 ? -13.393 1.897 -13.053 1.00 95.50 233 LEU A O 1
ATOM 1827 N N . GLU A 1 234 ? -13.405 3.137 -11.173 1.00 92.50 234 GLU A N 1
ATOM 1828 C CA . GLU A 1 234 ? -14.825 3.495 -11.293 1.00 92.50 234 GLU A CA 1
ATOM 1829 C C . GLU A 1 234 ? -15.058 4.281 -12.608 1.00 92.50 234 GLU A C 1
ATOM 1831 O O . GLU A 1 234 ? -14.278 5.197 -12.918 1.00 92.50 234 GLU A O 1
ATOM 1836 N N . PRO A 1 235 ? -16.113 3.958 -13.385 1.00 83.06 235 PRO A N 1
ATOM 1837 C CA . PRO A 1 235 ? -16.499 4.741 -14.554 1.00 83.06 235 PRO A CA 1
ATOM 1838 C C . PRO A 1 235 ? -16.768 6.202 -14.174 1.00 83.06 235 PRO A C 1
ATOM 1840 O O . PRO A 1 235 ? -17.321 6.483 -13.111 1.00 83.06 235 PRO A O 1
ATOM 1843 N N . ARG A 1 236 ? -16.366 7.129 -15.048 1.00 68.69 236 ARG A N 1
ATOM 1844 C CA . ARG A 1 236 ? -16.643 8.563 -14.879 1.00 68.69 236 ARG A CA 1
ATOM 1845 C C . ARG A 1 236 ? -18.100 8.910 -15.148 1.00 68.69 236 ARG A C 1
ATOM 1847 O O . ARG A 1 236 ? -18.674 8.303 -16.078 1.00 68.69 236 ARG A O 1
#

Sequence (236 aa):
MASGRARRTAADDFEILLYHHTTPTNLGLILRSGELWSSAWNLRSTRRLENVAYTYFTSLDKIGSEADLHRIAMASNGQIRFQTTSSRETEATLTLDVYRGSTKGRTSTLARYIPVDMLAAPHLHFHHSIMIEAAWYEIVSPEIYRVGVKPGATLPLGKDAVGCDSASLKSFDHVALGDTSTLPGLAAPYDEETTDQLMHTQMLGEDIDLFQFWRRNANTDQVSGRTPEARVLEPR

Radius of gyration: 18.96 Å; chains: 1; bounding box: 50×49×41 Å

Secondary structure (DSSP, 8-state):
-----EEE-TTS-EEEEEEEEE-HHHHHHHHHHTEEEPB-B-TTSSSBBSS-EEEEEBS-S---SHHHHHHTTEETTSEEEEE--SSSSS--EEEEE-EE--TTT--EEEEEEEEGGGBPPPPEEEEPPBTTBPPEEEESSTT-EEEEE-TT-EEEB-SSBB---TTTB---SEEEEEETTSHHHHHGGGGTTT---EEE--PPPTT--HHHHHHHTTT--SSTT----PPPBPP-

pLDDT: mean 92.46, std 6.94, range [38.72, 98.12]

Foldseek 3Di:
DLPWDWDADPVRFIWTKWKDFAAPVVVVVCVVVQWADWAQAAQQSPFGFQFKTKDKTFSDQADQDQVSQQLSNEGQVQKDKDWFADQDPDTDMDIDGGHNDDSPGRPDMDIAIETPVQWEDFAWEWHPDHDPRHIDIDGRSRGITIRMFGPPFIWGHDPHHTHGDPVGGDYWQKAAYAYRNDNCSVCRNRVQQPDPRIDGHDDDDPVDDPVRVCVVQPPHDPDPPDDTDGGHTDDD